Protein AF-A0A484B8U2-F1 (afdb_monomer)

Radius of gyration: 36.92 Å; Cα contacts (8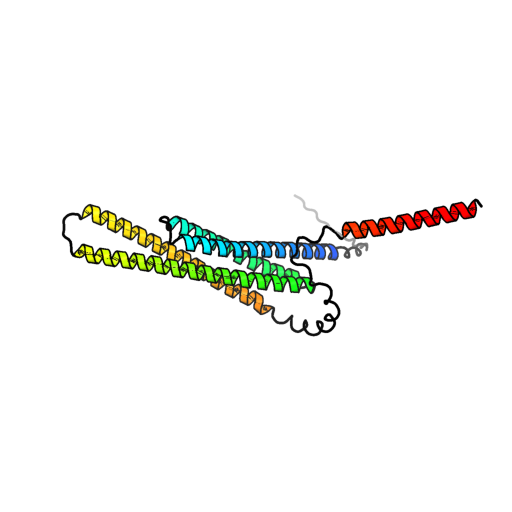 Å, |Δi|>4): 90; chains: 1; bounding box: 115×55×116 Å

Solvent-accessible surface area (backbone atoms only — not comparable to full-atom values): 16276 Å² total; per-residue (Å²): 136,86,87,85,86,86,86,90,81,90,83,90,78,90,78,93,86,88,86,87,87,86,84,74,64,63,65,56,54,53,52,50,48,54,52,50,48,52,53,44,52,52,52,39,52,52,41,44,53,49,43,45,48,46,39,53,49,52,54,50,55,56,68,44,60,84,75,51,91,62,59,64,66,53,48,53,52,49,50,52,50,46,54,57,39,50,54,41,53,52,49,39,54,52,41,51,56,51,43,53,63,65,44,74,83,48,56,75,68,57,55,52,52,49,53,49,55,49,51,53,42,51,56,40,50,51,53,32,53,54,51,48,52,51,52,40,55,51,47,48,50,54,50,52,52,54,53,54,50,50,54,53,50,55,64,55,54,77,74,62,76,100,78,59,69,68,64,52,50,53,49,54,49,50,52,51,53,53,48,55,52,52,49,53,53,44,54,50,50,46,52,58,49,53,53,54,53,54,50,50,55,52,48,51,51,71,53,59,80,61,73,83,75,58,83,75,56,66,80,58,46,76,77,51,69,83,74,68,92,82,76,88,86,85,81,88,75,94,81,75,88,79,58,62,68,60,54,54,50,50,52,54,50,52,53,52,53,53,54,52,51,52,56,51,50,54,51,51,62,73,75,105

InterPro domains:
  IPR000727 Target SNARE coiled-coil homology domain [PS50192] (176-238)
  IPR000727 Target SNARE coiled-coil homology domain [SM00397] (171-238)
  IPR006011 Syntaxin, N-terminal domain [PF14523] (40-168)
  IPR006012 Syntaxin/epimorphin, conserved site [PS00914] (182-221)
  IPR010989 SNARE [SSF47661] (32-231)
  IPR045242 Syntaxin [PTHR19957] (35-257)

Organism: Drosophila navojoa (NCBI:txid7232)

Structure (mmCIF, N/CA/C/O backbone):
data_AF-A0A484B8U2-F1
#
_entry.id   AF-A0A484B8U2-F1
#
loop_
_atom_site.group_PDB
_atom_site.id
_atom_site.type_symbol
_atom_site.label_atom_id
_atom_site.label_alt_id
_atom_site.label_comp_id
_atom_site.label_asym_id
_atom_site.label_entity_id
_atom_site.label_seq_id
_atom_site.pdbx_PDB_ins_code
_atom_site.Cartn_x
_atom_site.Cartn_y
_atom_site.Cartn_z
_atom_site.occupancy
_atom_site.B_iso_or_equiv
_atom_site.auth_seq_id
_atom_site.auth_comp_id
_atom_site.auth_asym_id
_atom_site.auth_atom_id
_atom_site.pdbx_PDB_model_num
ATOM 1 N N . MET A 1 1 ? -42.884 14.224 -68.375 1.00 37.16 1 MET A N 1
ATOM 2 C CA . MET A 1 1 ? -42.777 13.706 -69.754 1.00 37.16 1 MET A CA 1
ATOM 3 C C . MET A 1 1 ? -41.308 13.648 -70.145 1.00 37.16 1 MET A C 1
ATOM 5 O O . MET A 1 1 ? -40.600 14.594 -69.842 1.00 37.16 1 MET A O 1
ATOM 9 N N . ALA A 1 2 ? -40.933 12.557 -70.821 1.00 37.75 2 ALA A N 1
ATOM 10 C CA . ALA A 1 2 ? -39.699 12.295 -71.577 1.00 37.75 2 ALA A CA 1
ATOM 11 C C . ALA A 1 2 ? -38.384 12.006 -70.812 1.00 37.75 2 ALA A C 1
ATOM 13 O O . ALA A 1 2 ? -37.693 12.889 -70.319 1.00 37.75 2 ALA A O 1
ATOM 14 N N . GLN A 1 3 ? -38.055 10.710 -70.809 1.00 43.88 3 GLN A N 1
ATOM 15 C CA . GLN A 1 3 ? -36.729 10.101 -70.657 1.00 43.88 3 GLN A CA 1
ATOM 16 C C . GLN A 1 3 ? -35.883 10.336 -71.923 1.00 43.88 3 GLN A C 1
ATOM 18 O O . GLN A 1 3 ? -36.474 10.327 -72.998 1.00 43.88 3 GLN A O 1
ATOM 23 N N . THR A 1 4 ? -34.543 10.339 -71.826 1.00 46.81 4 THR A N 1
ATOM 24 C CA . THR A 1 4 ? -33.662 9.668 -72.814 1.00 46.81 4 THR A CA 1
ATOM 25 C C . THR A 1 4 ? -32.342 9.196 -72.182 1.00 46.81 4 THR A C 1
ATOM 27 O O . THR A 1 4 ? -31.669 9.949 -71.484 1.00 46.81 4 THR A O 1
ATOM 30 N N . PHE A 1 5 ? -31.995 7.943 -72.478 1.00 45.91 5 PHE A N 1
ATOM 31 C CA . PHE A 1 5 ? -30.805 7.158 -72.123 1.00 45.91 5 PHE A CA 1
ATOM 32 C C . PHE A 1 5 ? -29.601 7.381 -73.071 1.00 45.91 5 PHE A C 1
ATOM 34 O O . PHE A 1 5 ? -29.801 7.798 -74.207 1.00 45.91 5 PHE A O 1
ATOM 41 N N . GLY A 1 6 ? -28.401 6.922 -72.662 1.00 40.00 6 GLY A N 1
ATOM 42 C CA . GLY A 1 6 ? -27.334 6.413 -73.562 1.00 40.00 6 GLY A CA 1
ATOM 43 C C . GLY A 1 6 ? -25.915 6.936 -73.251 1.00 40.00 6 GLY A C 1
ATOM 44 O O . GLY A 1 6 ? -25.632 8.074 -73.586 1.00 40.00 6 GLY A O 1
ATOM 45 N N . HIS A 1 7 ? -25.060 6.300 -72.432 1.00 43.84 7 HIS A N 1
ATOM 46 C CA . HIS A 1 7 ? -24.171 5.119 -72.603 1.00 43.84 7 HIS A CA 1
ATOM 47 C C . HIS A 1 7 ? -22.830 5.328 -73.353 1.00 43.84 7 HIS A C 1
ATOM 49 O O . HIS A 1 7 ? -22.762 6.050 -74.339 1.00 43.84 7 HIS A O 1
ATOM 55 N N . SER A 1 8 ? -21.823 4.549 -72.905 1.00 40.50 8 SER A N 1
ATOM 56 C CA . SER A 1 8 ? -20.432 4.322 -73.384 1.00 40.50 8 SER A CA 1
ATOM 57 C C . SER A 1 8 ? -19.335 5.322 -72.969 1.00 40.50 8 SER A C 1
ATOM 59 O O . SER A 1 8 ? -19.585 6.509 -72.861 1.00 40.50 8 SER A O 1
ATOM 61 N N . ALA A 1 9 ? -18.053 4.974 -72.822 1.00 43.69 9 ALA A N 1
ATOM 62 C CA . ALA A 1 9 ? -17.310 3.839 -72.256 1.00 43.69 9 ALA A CA 1
ATOM 63 C C . ALA A 1 9 ? -15.806 4.214 -72.345 1.00 43.69 9 ALA A C 1
ATOM 65 O O . ALA A 1 9 ? -15.392 4.874 -73.292 1.00 43.69 9 ALA A O 1
ATOM 66 N N . SER A 1 10 ? -14.997 3.706 -71.408 1.00 43.47 10 SER A N 1
ATOM 67 C CA . SER A 1 10 ? -13.552 3.429 -71.555 1.00 43.47 10 SER A CA 1
ATOM 68 C C . SER A 1 10 ? -12.544 4.590 -71.649 1.00 43.47 10 SER A C 1
ATOM 70 O O . SER A 1 10 ? -12.304 5.128 -72.723 1.00 43.47 10 SER A O 1
ATOM 72 N N . ARG A 1 11 ? -11.730 4.767 -70.592 1.00 38.34 11 ARG A N 1
ATOM 73 C CA . ARG A 1 11 ? -10.257 4.695 -70.735 1.00 38.34 11 ARG A CA 1
ATOM 74 C C . ARG A 1 11 ? -9.567 4.417 -69.397 1.00 38.34 11 ARG A C 1
ATOM 76 O O . ARG A 1 11 ? -9.457 5.282 -68.538 1.00 38.34 11 ARG A O 1
ATOM 83 N N . ARG A 1 12 ? -9.063 3.190 -69.246 1.00 43.69 12 ARG A N 1
ATOM 84 C CA . ARG A 1 12 ? -7.965 2.866 -68.329 1.00 43.69 12 ARG A CA 1
ATOM 85 C C . ARG A 1 12 ? -6.654 3.226 -69.030 1.00 43.69 12 ARG A C 1
ATOM 87 O O . ARG A 1 12 ? -6.399 2.719 -70.118 1.00 43.69 12 ARG A O 1
ATOM 94 N N . GLN A 1 13 ? -5.822 4.041 -68.394 1.00 46.25 13 GLN A N 1
ATOM 95 C CA . GLN A 1 13 ? -4.379 4.073 -68.629 1.00 46.25 13 GLN A CA 1
ATOM 96 C C . GLN A 1 13 ? -3.702 4.304 -67.280 1.00 46.25 13 GLN A C 1
ATOM 98 O O . GLN A 1 13 ? -3.973 5.289 -66.600 1.00 46.25 13 GLN A O 1
ATOM 103 N N . GLY A 1 14 ? -2.899 3.325 -66.868 1.00 40.69 14 GLY A N 1
ATOM 104 C CA . GLY A 1 14 ? -2.059 3.415 -65.685 1.00 40.69 14 GLY A CA 1
ATOM 105 C C . GLY A 1 14 ? -0.839 4.293 -65.945 1.00 40.69 14 GLY A C 1
ATOM 106 O O . GLY A 1 14 ? -0.315 4.330 -67.056 1.00 40.69 14 GLY A O 1
ATOM 107 N N . GLY A 1 15 ? -0.384 4.958 -64.888 1.00 35.28 15 GLY A N 1
ATOM 108 C CA . GLY A 1 15 ? 0.898 5.642 -64.806 1.00 35.28 15 GLY A CA 1
ATOM 109 C C . GLY A 1 15 ? 1.540 5.302 -63.468 1.00 35.28 15 GLY A C 1
ATOM 110 O O . GLY A 1 15 ? 1.138 5.812 -62.428 1.00 35.28 15 GLY A O 1
ATOM 111 N N . PHE A 1 16 ? 2.483 4.367 -63.519 1.00 47.56 16 PHE A N 1
ATOM 112 C CA . PHE A 1 16 ? 3.452 4.011 -62.485 1.00 47.56 16 PHE A CA 1
ATOM 113 C C . PHE A 1 16 ? 4.133 5.267 -61.910 1.00 47.56 16 PHE A C 1
ATOM 115 O O . PHE A 1 16 ? 4.759 5.980 -62.686 1.00 47.56 16 PHE A O 1
ATOM 122 N N . ALA A 1 17 ? 4.050 5.507 -60.593 1.00 45.91 17 ALA A N 1
ATOM 123 C CA . ALA A 1 17 ? 5.093 6.155 -59.769 1.00 45.91 17 ALA A CA 1
ATOM 124 C C . ALA A 1 17 ? 4.562 6.509 -58.365 1.00 45.91 17 ALA A C 1
ATOM 126 O O . ALA A 1 17 ? 4.173 7.643 -58.116 1.00 45.91 17 ALA A O 1
ATOM 127 N N . ALA A 1 18 ? 4.562 5.551 -57.434 1.00 43.25 18 ALA A N 1
ATOM 128 C CA . ALA A 1 18 ? 4.549 5.843 -55.993 1.00 43.25 18 ALA A CA 1
ATOM 129 C C . ALA A 1 18 ? 4.928 4.591 -55.185 1.00 43.25 18 ALA A C 1
ATOM 131 O O . ALA A 1 18 ? 4.151 4.085 -54.383 1.00 43.25 18 ALA A O 1
ATOM 132 N N . ILE A 1 19 ? 6.125 4.054 -55.408 1.00 45.12 19 ILE A N 1
ATOM 133 C CA . ILE A 1 19 ? 6.733 3.099 -54.478 1.00 45.12 19 ILE A CA 1
ATOM 134 C C . ILE A 1 19 ? 8.144 3.600 -54.259 1.00 45.12 19 ILE A C 1
ATOM 136 O O . ILE A 1 19 ? 8.977 3.264 -55.068 1.00 45.12 19 ILE A O 1
ATOM 140 N N . TYR A 1 20 ? 8.367 4.458 -53.262 1.00 46.44 20 TYR A N 1
ATOM 141 C CA . TYR A 1 20 ? 9.618 4.623 -52.500 1.00 46.44 20 TYR A CA 1
ATOM 142 C C . TYR A 1 20 ? 9.378 5.739 -51.480 1.00 46.44 20 TYR A C 1
ATOM 144 O O . TYR A 1 20 ? 9.565 6.904 -51.810 1.00 46.44 20 TYR A O 1
ATOM 152 N N . SER A 1 21 ? 8.909 5.396 -50.273 1.00 44.38 21 SER A N 1
ATOM 153 C CA . SER A 1 21 ? 9.088 6.169 -49.022 1.00 44.38 21 SER A CA 1
ATOM 154 C C . SER A 1 21 ? 8.389 5.457 -47.853 1.00 44.38 21 SER A C 1
ATOM 156 O O . SER A 1 21 ? 7.410 5.945 -47.305 1.00 44.38 21 SER A O 1
ATOM 158 N N . ALA A 1 22 ? 8.877 4.274 -47.472 1.00 45.97 22 ALA A N 1
ATOM 159 C CA . ALA A 1 22 ? 8.436 3.571 -46.258 1.00 45.97 22 ALA A CA 1
ATOM 160 C C . ALA A 1 22 ? 9.628 3.165 -45.369 1.00 45.97 22 ALA A C 1
ATOM 162 O O . ALA A 1 22 ? 9.615 2.113 -44.742 1.00 45.97 22 ALA A O 1
ATOM 163 N N . ALA A 1 23 ? 10.680 3.991 -45.331 1.00 45.19 23 ALA A N 1
ATOM 164 C CA . ALA A 1 23 ? 11.892 3.738 -44.539 1.00 45.19 23 ALA A CA 1
ATOM 165 C C . ALA A 1 23 ? 12.070 4.698 -43.341 1.00 45.19 23 ALA A C 1
ATOM 167 O O . ALA A 1 23 ? 13.102 4.664 -42.681 1.00 45.19 23 ALA A O 1
ATOM 168 N N . GLY A 1 24 ? 11.082 5.553 -43.040 1.00 46.19 24 GLY A N 1
ATOM 169 C CA . GLY A 1 24 ? 11.178 6.578 -41.984 1.00 46.19 24 GLY A CA 1
ATOM 170 C C . GLY A 1 24 ? 10.417 6.290 -40.682 1.00 46.19 24 GLY A C 1
ATOM 171 O O . GLY A 1 24 ? 10.489 7.091 -39.757 1.00 46.19 24 GLY A O 1
ATOM 172 N N . SER A 1 25 ? 9.669 5.188 -40.586 1.00 49.00 25 SER A N 1
ATOM 173 C CA . SER A 1 25 ? 8.696 4.980 -39.493 1.00 49.00 25 SER A CA 1
ATOM 174 C C . SER A 1 25 ? 9.206 4.132 -38.320 1.00 49.00 25 SER A C 1
ATOM 176 O O . SER A 1 25 ? 8.543 4.050 -37.290 1.00 49.00 25 SER A O 1
ATOM 178 N N . SER A 1 26 ? 10.371 3.492 -38.443 1.00 51.22 26 SER A N 1
ATOM 179 C CA . SER A 1 26 ? 10.924 2.619 -37.396 1.00 51.22 26 SER A CA 1
ATOM 180 C C . SER A 1 26 ? 11.635 3.391 -36.279 1.00 51.22 26 SER A C 1
ATOM 182 O O . SER A 1 26 ? 11.570 2.986 -35.118 1.00 51.22 26 SER A O 1
ATOM 184 N N . SER A 1 27 ? 12.266 4.528 -36.591 1.00 55.16 27 SER A N 1
ATOM 185 C CA . SER A 1 27 ? 12.986 5.353 -35.610 1.00 55.16 27 SER A CA 1
ATOM 186 C C . SER A 1 27 ? 12.045 6.110 -34.670 1.00 55.16 27 SER A C 1
ATOM 188 O O . SER A 1 27 ? 12.320 6.204 -33.473 1.00 55.16 27 SER A O 1
ATOM 190 N N . SER A 1 28 ? 10.906 6.597 -35.177 1.00 58.66 28 SER A N 1
ATOM 191 C CA . SER A 1 28 ? 9.897 7.250 -34.341 1.00 58.66 28 SER A CA 1
ATOM 192 C C . SER A 1 28 ? 9.269 6.247 -33.375 1.00 58.66 28 SER A C 1
ATOM 194 O O . SER A 1 28 ? 9.205 6.527 -32.183 1.00 58.66 28 SER A O 1
ATOM 196 N N . LEU A 1 29 ? 8.894 5.051 -33.834 1.00 58.66 29 LEU A N 1
ATOM 197 C CA . LEU A 1 29 ? 8.279 4.024 -32.988 1.00 58.66 29 LEU A CA 1
ATOM 198 C C . LEU A 1 29 ? 9.220 3.535 -31.868 1.00 58.66 29 LEU A C 1
ATOM 200 O O . LEU A 1 29 ? 8.788 3.373 -30.727 1.00 58.66 29 LEU A O 1
ATOM 204 N N . ALA A 1 30 ? 10.516 3.381 -32.160 1.00 61.12 30 ALA A N 1
ATOM 205 C CA . ALA A 1 30 ? 11.529 3.037 -31.158 1.00 61.12 30 ALA A CA 1
ATOM 206 C C . ALA A 1 30 ? 11.745 4.160 -30.122 1.00 61.12 30 ALA A C 1
ATOM 208 O O . ALA A 1 30 ? 11.879 3.890 -28.927 1.00 61.12 30 ALA A O 1
ATOM 209 N N . GLY A 1 31 ? 11.721 5.427 -30.556 1.00 62.53 31 GLY A N 1
ATOM 210 C CA . GLY A 1 31 ? 11.789 6.587 -29.661 1.00 62.53 31 GLY A CA 1
ATOM 211 C C . GLY A 1 31 ? 10.586 6.691 -28.718 1.00 62.53 31 GLY A C 1
ATOM 212 O O . GLY A 1 31 ? 10.762 6.949 -27.526 1.00 62.53 31 GLY A O 1
ATOM 213 N N . HIS A 1 32 ? 9.378 6.412 -29.221 1.00 67.88 32 HIS A N 1
ATOM 214 C CA . HIS A 1 32 ? 8.158 6.384 -28.408 1.00 67.88 32 HIS A CA 1
ATOM 215 C C . HIS A 1 32 ? 8.199 5.253 -27.374 1.00 67.88 32 HIS A C 1
ATOM 217 O O . HIS A 1 32 ? 7.933 5.503 -26.205 1.00 67.88 32 HIS A O 1
ATOM 223 N N . SER A 1 33 ? 8.627 4.048 -27.764 1.00 69.25 33 SER A N 1
ATOM 224 C CA . SER A 1 33 ? 8.739 2.897 -26.856 1.00 69.25 33 SER A CA 1
ATOM 225 C C . SER A 1 33 ? 9.762 3.123 -25.728 1.00 69.25 33 SER A C 1
ATOM 227 O O . SER A 1 33 ? 9.505 2.779 -24.574 1.00 69.25 33 SER A O 1
ATOM 229 N N . ARG A 1 34 ? 10.897 3.781 -26.015 1.00 73.50 34 ARG A N 1
ATOM 230 C CA . ARG A 1 34 ? 11.894 4.140 -24.990 1.00 73.50 34 ARG A CA 1
ATOM 231 C C . ARG A 1 34 ? 11.382 5.211 -24.020 1.00 73.50 34 ARG A C 1
ATOM 233 O O . ARG A 1 34 ? 11.630 5.110 -22.818 1.00 73.50 34 ARG A O 1
ATOM 240 N N . SER A 1 35 ? 10.669 6.217 -24.530 1.00 81.25 35 SER A N 1
ATOM 241 C CA . SER A 1 35 ? 10.035 7.254 -23.705 1.00 81.25 35 SER A CA 1
ATOM 242 C C . SER A 1 35 ? 8.916 6.673 -22.837 1.00 81.25 35 SER A C 1
ATOM 244 O O . SER A 1 35 ? 8.818 6.998 -21.656 1.00 81.25 35 SER A O 1
ATOM 246 N N . GLU A 1 36 ? 8.103 5.779 -23.401 1.00 85.62 36 GLU A N 1
ATOM 247 C CA . GLU A 1 36 ? 7.021 5.092 -22.698 1.00 85.62 36 GLU A CA 1
ATOM 248 C C . GLU A 1 36 ? 7.576 4.209 -21.575 1.00 85.62 36 GLU A C 1
ATOM 250 O O . GLU A 1 36 ? 7.119 4.317 -20.437 1.00 85.62 36 GLU A O 1
ATOM 255 N N . PHE A 1 37 ? 8.630 3.429 -21.847 1.00 86.94 37 PHE A N 1
ATOM 256 C CA . PHE A 1 37 ? 9.337 2.644 -20.831 1.00 86.94 37 PHE A CA 1
ATOM 257 C C . PHE A 1 37 ? 9.793 3.509 -19.650 1.00 86.94 37 PHE A C 1
ATOM 259 O O . PHE A 1 37 ? 9.477 3.183 -18.508 1.00 86.94 37 PHE A O 1
ATOM 266 N N . SER A 1 38 ? 10.497 4.619 -19.915 1.00 87.06 38 SER A N 1
ATOM 267 C CA . SER A 1 38 ? 10.986 5.509 -18.851 1.00 87.06 38 SER A CA 1
ATOM 268 C C . SER A 1 38 ? 9.831 6.080 -18.033 1.00 87.06 38 SER A C 1
ATOM 270 O O . SER A 1 38 ? 9.879 6.059 -16.809 1.00 87.06 38 SER A O 1
ATOM 272 N N . SER A 1 39 ? 8.760 6.521 -18.700 1.00 90.25 39 SER A N 1
ATOM 273 C CA . SER A 1 39 ? 7.595 7.094 -18.023 1.00 90.25 39 SER A CA 1
ATOM 274 C C . SER A 1 39 ? 6.882 6.089 -17.111 1.00 90.25 39 SER A C 1
ATOM 276 O O . SER A 1 39 ? 6.522 6.426 -15.984 1.00 90.25 39 SER A O 1
ATOM 278 N N . LEU A 1 40 ? 6.729 4.838 -17.562 1.00 89.88 40 LEU A N 1
ATOM 279 C CA . LEU A 1 40 ? 6.114 3.766 -16.781 1.00 89.88 40 LEU A CA 1
ATOM 280 C C . LEU A 1 40 ? 7.015 3.351 -15.616 1.00 89.88 40 LEU A C 1
ATOM 282 O O . LEU A 1 40 ? 6.529 3.155 -14.506 1.00 89.88 40 LEU A O 1
ATOM 286 N N . TYR A 1 41 ? 8.324 3.250 -15.850 1.00 89.31 41 TYR A N 1
ATOM 287 C CA . TYR A 1 41 ? 9.300 2.932 -14.813 1.00 89.31 41 TYR A CA 1
ATOM 288 C C . TYR A 1 41 ? 9.298 3.983 -13.694 1.00 89.31 41 TYR A C 1
ATOM 290 O O . TYR A 1 41 ? 9.208 3.633 -12.515 1.00 89.31 41 TYR A O 1
ATOM 298 N N . ASP A 1 42 ? 9.314 5.268 -14.055 1.00 89.38 42 ASP A N 1
ATOM 299 C CA . ASP A 1 42 ? 9.277 6.370 -13.092 1.00 89.38 42 ASP A CA 1
ATOM 300 C C . ASP A 1 42 ? 7.948 6.405 -12.323 1.00 89.38 42 ASP A C 1
ATOM 302 O O . ASP A 1 42 ? 7.949 6.561 -11.099 1.00 89.38 42 ASP A O 1
ATOM 306 N N . ALA A 1 43 ? 6.816 6.199 -13.005 1.00 89.62 43 ALA A N 1
ATOM 307 C CA . ALA A 1 43 ? 5.499 6.133 -12.369 1.00 89.62 43 ALA A CA 1
ATOM 308 C C . ALA A 1 43 ? 5.406 4.983 -11.350 1.00 89.62 43 ALA A C 1
ATOM 310 O O . ALA A 1 43 ? 4.950 5.181 -10.219 1.00 89.62 43 ALA A O 1
ATOM 311 N N . ILE A 1 44 ? 5.904 3.795 -11.709 1.00 89.56 44 ILE A N 1
ATOM 312 C CA . ILE A 1 44 ? 5.986 2.642 -10.803 1.00 89.56 44 ILE A CA 1
ATOM 313 C C . ILE A 1 44 ? 6.876 2.978 -9.600 1.00 89.56 44 ILE A C 1
ATOM 315 O O . ILE A 1 44 ? 6.478 2.745 -8.459 1.00 89.56 44 ILE A O 1
ATOM 319 N N . GLY A 1 45 ? 8.051 3.575 -9.821 1.00 89.81 45 GLY A N 1
ATOM 320 C CA . GLY A 1 45 ? 8.976 3.947 -8.746 1.00 89.81 45 GLY A CA 1
ATOM 321 C C . GLY A 1 45 ? 8.374 4.953 -7.756 1.00 89.81 45 GLY A C 1
ATOM 322 O O . GLY A 1 45 ? 8.526 4.813 -6.534 1.00 89.81 45 GLY A O 1
ATOM 323 N N . GLN A 1 46 ? 7.627 5.937 -8.264 1.00 92.56 46 GLN A N 1
ATOM 324 C CA . GLN A 1 46 ? 6.888 6.898 -7.442 1.00 92.56 46 GLN A CA 1
ATOM 325 C C . GLN A 1 46 ? 5.803 6.207 -6.610 1.00 92.56 46 GLN A C 1
ATOM 327 O O . GLN A 1 46 ? 5.711 6.444 -5.402 1.00 92.56 46 GLN A O 1
ATOM 332 N N . ASN A 1 47 ? 5.031 5.300 -7.215 1.00 90.88 47 ASN A N 1
ATOM 333 C CA . ASN A 1 47 ? 4.005 4.545 -6.501 1.00 90.88 47 ASN A CA 1
ATOM 334 C C . ASN A 1 47 ? 4.599 3.634 -5.419 1.00 90.88 47 ASN A C 1
ATOM 336 O O . ASN A 1 47 ? 4.095 3.632 -4.298 1.00 90.88 47 ASN A O 1
ATOM 340 N N . ILE A 1 48 ? 5.701 2.929 -5.691 1.00 89.94 48 ILE A N 1
ATOM 341 C CA . ILE A 1 48 ? 6.413 2.111 -4.691 1.00 89.94 48 ILE A CA 1
ATOM 342 C C . ILE A 1 48 ? 6.842 2.971 -3.496 1.00 89.94 48 ILE A C 1
ATOM 344 O O . ILE A 1 48 ? 6.635 2.599 -2.336 1.00 89.94 48 ILE A O 1
ATOM 348 N N . THR A 1 49 ? 7.406 4.151 -3.762 1.00 90.94 49 THR A N 1
ATOM 349 C CA . THR A 1 49 ? 7.835 5.081 -2.710 1.00 90.94 49 THR A CA 1
ATOM 350 C C . THR A 1 49 ? 6.648 5.568 -1.876 1.00 90.94 49 THR A C 1
ATOM 352 O O . THR A 1 49 ? 6.737 5.607 -0.644 1.00 90.94 49 THR A O 1
ATOM 355 N N . ALA A 1 50 ? 5.524 5.880 -2.526 1.00 89.38 50 ALA A N 1
ATOM 356 C CA . ALA A 1 50 ? 4.285 6.271 -1.863 1.00 89.38 50 ALA A CA 1
ATOM 357 C C . ALA A 1 50 ? 3.706 5.136 -1.002 1.00 89.38 50 ALA A C 1
ATOM 359 O O . ALA A 1 50 ? 3.412 5.358 0.165 1.00 89.38 50 ALA A O 1
ATOM 360 N N . ILE A 1 51 ? 3.640 3.899 -1.502 1.00 88.56 51 ILE A N 1
ATOM 361 C CA . ILE A 1 51 ? 3.140 2.745 -0.731 1.00 88.56 51 ILE A CA 1
ATOM 362 C C . ILE A 1 51 ? 4.018 2.494 0.508 1.00 88.56 51 ILE A C 1
ATOM 364 O O . ILE A 1 51 ? 3.517 2.253 1.611 1.00 88.56 51 ILE A O 1
ATOM 368 N N . ASN A 1 52 ? 5.344 2.608 0.375 1.00 88.88 52 ASN A N 1
ATOM 369 C CA . ASN A 1 52 ? 6.255 2.476 1.514 1.00 88.88 52 ASN A CA 1
ATOM 370 C C . ASN A 1 52 ? 6.079 3.617 2.534 1.00 88.88 52 ASN A C 1
ATOM 372 O O . ASN A 1 52 ? 6.255 3.400 3.737 1.00 88.88 52 ASN A O 1
ATOM 376 N N . SER A 1 53 ? 5.735 4.829 2.087 1.00 88.31 53 SER A N 1
ATOM 377 C CA . SER A 1 53 ? 5.438 5.945 2.988 1.00 88.31 53 SER A CA 1
ATOM 378 C C . SER A 1 53 ? 4.096 5.740 3.705 1.00 88.31 53 SER A C 1
ATOM 380 O O . SER A 1 53 ? 4.069 5.865 4.932 1.00 88.31 53 SER A O 1
ATOM 382 N N . SER A 1 54 ? 3.049 5.287 3.005 1.00 88.19 54 SER A N 1
ATOM 383 C CA . SER A 1 54 ? 1.759 4.880 3.583 1.00 88.19 54 SER A CA 1
ATOM 384 C C . SER A 1 54 ? 1.928 3.812 4.663 1.00 88.19 54 SER A C 1
ATOM 386 O O . SER A 1 54 ? 1.393 3.948 5.762 1.00 88.19 54 SER A O 1
ATOM 388 N N . SER A 1 55 ? 2.759 2.791 4.421 1.00 88.50 55 SER A N 1
ATOM 389 C CA . SER A 1 55 ? 3.090 1.768 5.426 1.00 88.50 55 SER A CA 1
ATOM 390 C C . SER A 1 55 ? 3.667 2.379 6.714 1.00 88.50 55 SER A C 1
ATOM 392 O O . SER A 1 55 ? 3.240 2.024 7.815 1.00 88.50 55 SER A O 1
ATOM 394 N N . LYS A 1 56 ? 4.584 3.352 6.602 1.00 87.31 56 LYS A N 1
ATOM 395 C CA . LYS A 1 56 ? 5.145 4.068 7.765 1.00 87.31 56 LYS A CA 1
ATOM 396 C C . LYS A 1 56 ? 4.107 4.954 8.460 1.00 87.31 56 LYS A C 1
ATOM 398 O O . LYS A 1 56 ? 4.155 5.098 9.681 1.00 87.31 56 LYS A O 1
ATOM 403 N N . GLN A 1 57 ? 3.198 5.578 7.712 1.00 87.31 57 GLN A N 1
ATOM 404 C CA . GLN A 1 57 ? 2.123 6.396 8.281 1.00 87.31 57 GLN A CA 1
ATOM 405 C C . GLN A 1 57 ? 1.138 5.535 9.078 1.00 87.31 57 GLN A C 1
ATOM 407 O O . GLN A 1 57 ? 0.853 5.861 10.229 1.00 87.31 57 GLN A O 1
ATOM 412 N N . LEU A 1 58 ? 0.717 4.392 8.528 1.00 84.38 58 LEU A N 1
ATOM 413 C CA . LEU A 1 58 ? -0.128 3.418 9.223 1.00 84.38 58 LEU A CA 1
ATOM 414 C C . LEU A 1 58 ? 0.502 2.907 10.520 1.00 84.38 58 LEU A C 1
ATOM 416 O O . LEU A 1 58 ? -0.204 2.714 11.510 1.00 84.38 58 LEU A O 1
ATOM 420 N N . GLU A 1 59 ? 1.821 2.704 10.533 1.00 84.19 59 GLU A N 1
ATOM 421 C CA . GLU A 1 59 ? 2.551 2.320 11.743 1.00 84.19 59 GLU A CA 1
ATOM 422 C C . GLU A 1 59 ? 2.502 3.422 12.815 1.00 84.19 59 GLU A C 1
ATOM 424 O O . GLU A 1 59 ? 2.296 3.137 13.997 1.00 84.19 59 GLU A O 1
ATOM 429 N N . LYS A 1 60 ? 2.671 4.690 12.418 1.00 84.50 60 LYS A N 1
ATOM 430 C CA . LYS A 1 60 ? 2.604 5.836 13.338 1.00 84.50 60 LYS A CA 1
ATOM 431 C C . LYS A 1 60 ? 1.200 6.039 13.895 1.00 84.50 60 LYS A C 1
ATOM 433 O O . LYS A 1 60 ? 1.063 6.167 15.109 1.00 84.50 60 LYS A O 1
ATOM 438 N N . LEU A 1 61 ? 0.183 6.050 13.032 1.00 77.94 61 LEU A N 1
ATOM 439 C CA . LEU A 1 61 ? -1.211 6.229 13.441 1.00 77.94 61 LEU A CA 1
ATOM 440 C C . LEU A 1 61 ? -1.618 5.154 14.441 1.00 77.94 61 LEU A C 1
ATOM 442 O O . LEU A 1 61 ? -2.155 5.472 15.495 1.00 77.94 61 LEU A O 1
ATOM 446 N N . TRP A 1 62 ? -1.252 3.899 14.192 1.00 69.62 62 TRP A N 1
ATOM 447 C CA . TRP A 1 62 ? -1.569 2.828 15.127 1.00 69.62 62 TRP A CA 1
ATOM 448 C C . TRP A 1 62 ? -0.882 2.979 16.499 1.00 69.62 62 TRP A C 1
ATOM 450 O O . TRP A 1 62 ? -1.499 2.764 17.542 1.00 69.62 62 TRP A O 1
ATOM 460 N N . LYS A 1 63 ? 0.384 3.421 16.537 1.00 75.56 63 LYS A N 1
ATOM 461 C CA . LYS A 1 63 ? 1.085 3.704 17.808 1.00 75.56 63 LYS A CA 1
ATOM 462 C C . LYS A 1 63 ? 0.423 4.831 18.612 1.00 75.56 63 LYS A C 1
ATOM 464 O O . LYS A 1 63 ? 0.567 4.869 19.834 1.00 75.56 63 LYS A O 1
ATOM 469 N N . LEU A 1 64 ? -0.278 5.747 17.943 1.00 69.69 64 LEU A N 1
ATOM 470 C CA . LEU A 1 64 ? -1.009 6.844 18.579 1.00 69.69 64 LEU A CA 1
ATOM 471 C C . LEU A 1 64 ? -2.394 6.420 19.083 1.00 69.69 64 LEU A C 1
ATOM 473 O O . LEU A 1 64 ? -2.864 6.996 20.060 1.00 69.69 64 LEU A O 1
ATOM 477 N N . THR A 1 65 ? -3.005 5.376 18.511 1.00 61.16 65 THR A N 1
ATOM 478 C CA . THR A 1 65 ? -4.318 4.852 18.934 1.00 61.16 65 THR A CA 1
ATOM 479 C C . THR A 1 65 ? -4.352 4.430 20.402 1.00 61.16 65 THR A C 1
ATOM 481 O O . THR A 1 65 ? -5.384 4.539 21.052 1.00 61.16 65 THR A O 1
ATOM 484 N N . GLY A 1 66 ? -3.218 3.996 20.962 1.00 56.94 66 GLY A N 1
ATOM 485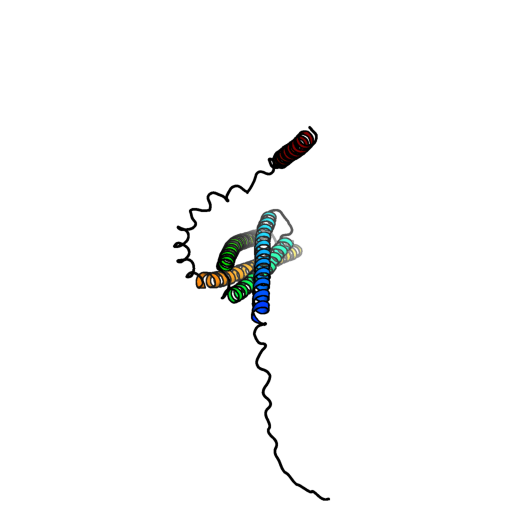 C CA . GLY A 1 66 ? -3.109 3.675 22.389 1.00 56.94 66 GLY A CA 1
ATOM 486 C C . GLY A 1 66 ? -3.090 4.894 23.325 1.00 56.94 66 GLY A C 1
ATOM 487 O O . GLY A 1 66 ? -3.075 4.708 24.537 1.00 56.94 66 GLY A O 1
ATOM 488 N N . LYS A 1 67 ? -3.043 6.127 22.796 1.00 55.72 67 LYS A N 1
ATOM 489 C CA . LYS A 1 67 ? -2.828 7.365 23.570 1.00 55.72 67 LYS A CA 1
ATOM 490 C C . LYS A 1 67 ? -3.921 8.426 23.407 1.00 55.72 67 LYS A C 1
ATOM 492 O O . LYS A 1 67 ? -3.955 9.353 24.212 1.00 55.72 67 LYS A O 1
ATOM 497 N N . THR A 1 68 ? -4.784 8.346 22.393 1.00 51.78 68 THR A N 1
ATOM 498 C CA . THR A 1 68 ? -5.723 9.431 22.055 1.00 51.78 68 THR A CA 1
ATOM 499 C C . THR A 1 68 ? -7.184 9.071 22.332 1.00 51.78 68 THR A C 1
ATOM 501 O O . THR A 1 68 ? -7.609 7.934 22.152 1.00 51.78 68 THR A O 1
ATOM 504 N N . LYS A 1 69 ? -7.973 10.069 22.764 1.00 52.72 69 LYS A N 1
ATOM 505 C CA . LYS A 1 69 ? -9.432 9.948 22.954 1.00 52.72 69 LYS A CA 1
ATOM 506 C C . LYS A 1 69 ? -10.206 9.888 21.621 1.00 52.72 69 LYS A C 1
ATOM 508 O O . LYS A 1 69 ? -11.293 9.317 21.590 1.00 52.72 69 LYS A O 1
ATOM 513 N N . ASP A 1 70 ? -9.629 10.387 20.523 1.00 64.06 70 ASP A N 1
ATOM 514 C CA . ASP A 1 70 ? -10.258 10.430 19.191 1.00 64.06 70 ASP A CA 1
ATOM 515 C C . ASP A 1 70 ? -9.954 9.189 18.343 1.00 64.06 70 ASP A C 1
ATOM 517 O O . ASP A 1 70 ? -9.213 9.223 17.359 1.00 64.06 70 ASP A O 1
ATOM 521 N N . LEU A 1 71 ? -10.553 8.063 18.732 1.00 67.81 71 LEU A N 1
ATOM 522 C CA . LEU A 1 71 ? -10.438 6.797 18.004 1.00 67.81 71 LEU A CA 1
ATOM 523 C C . LEU A 1 71 ? -11.041 6.876 16.585 1.00 67.81 71 LEU A C 1
ATOM 525 O O . LEU A 1 71 ? -10.478 6.295 15.660 1.00 67.81 71 LEU A O 1
ATOM 529 N N . ARG A 1 72 ? -12.137 7.635 16.406 1.00 72.56 72 ARG A N 1
ATOM 530 C CA . ARG A 1 72 ? -12.873 7.744 15.129 1.00 72.56 72 ARG A CA 1
ATOM 531 C C . ARG A 1 72 ? -12.044 8.428 14.041 1.00 72.56 72 ARG A C 1
ATOM 533 O O . ARG A 1 72 ? -11.825 7.833 12.993 1.00 72.56 72 ARG A O 1
ATOM 540 N N . THR A 1 73 ? -11.504 9.614 14.320 1.00 77.56 73 THR A N 1
ATOM 541 C CA . THR A 1 73 ? -10.664 10.374 13.374 1.00 77.56 73 THR A CA 1
ATOM 542 C C . THR A 1 73 ? -9.451 9.563 12.926 1.00 77.56 73 THR A C 1
ATOM 544 O O . THR A 1 73 ? -9.056 9.579 11.764 1.00 77.56 73 THR A O 1
ATOM 547 N N . LEU A 1 74 ? -8.859 8.815 13.855 1.00 76.19 74 LEU A N 1
ATOM 548 C CA . LEU A 1 74 ? -7.704 7.977 13.575 1.00 76.19 74 LEU A CA 1
ATOM 549 C C . LEU A 1 74 ? -8.070 6.778 12.687 1.00 76.19 74 LEU A C 1
ATOM 551 O O . LEU A 1 74 ? -7.307 6.426 11.790 1.00 76.19 74 LEU A O 1
ATOM 555 N N . GLN A 1 75 ? -9.232 6.163 12.903 1.00 75.81 75 GLN A N 1
ATOM 556 C CA . GLN A 1 75 ? -9.737 5.087 12.047 1.00 75.81 75 GLN A CA 1
ATOM 557 C C . GLN A 1 75 ? -10.077 5.573 10.635 1.00 75.81 75 GLN A C 1
ATOM 559 O O . GLN A 1 75 ? -9.695 4.905 9.678 1.00 75.81 75 GLN A O 1
ATOM 564 N N . GLU A 1 76 ? -10.702 6.744 10.493 1.00 81.94 76 GLU A N 1
ATOM 565 C CA . GLU A 1 76 ? -10.946 7.368 9.183 1.00 81.94 76 GLU A CA 1
ATOM 566 C C . GLU A 1 76 ? -9.632 7.627 8.434 1.00 81.94 76 GLU A C 1
ATOM 568 O O . GLU A 1 76 ? -9.504 7.291 7.260 1.00 81.94 76 GLU A O 1
ATOM 573 N N . GLN A 1 77 ? -8.605 8.139 9.122 1.00 84.12 77 GLN A N 1
ATOM 574 C CA . GLN A 1 77 ? -7.277 8.326 8.528 1.00 84.12 77 GLN A CA 1
ATOM 575 C C . GLN A 1 77 ? -6.635 7.006 8.083 1.00 84.12 77 GLN A C 1
ATOM 577 O O . GLN A 1 77 ? -6.037 6.950 7.010 1.00 84.12 77 GLN A O 1
ATOM 582 N N . ILE A 1 78 ? -6.751 5.940 8.884 1.00 83.44 78 ILE A N 1
ATOM 583 C CA . ILE A 1 78 ? -6.252 4.609 8.505 1.00 83.44 78 ILE A CA 1
ATOM 584 C C . ILE A 1 78 ? -6.972 4.108 7.251 1.00 83.44 78 ILE A C 1
ATOM 586 O O . ILE A 1 78 ? -6.309 3.60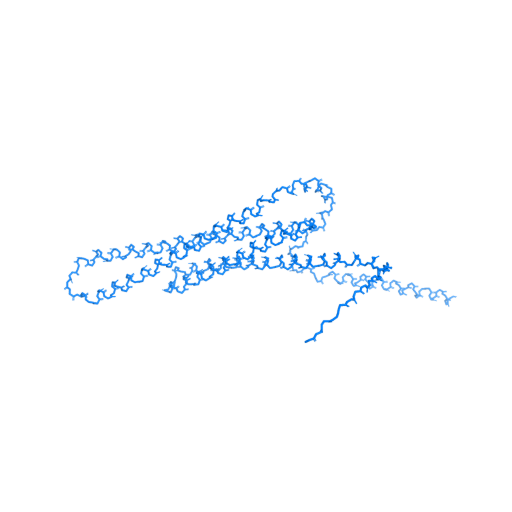1 6.346 1.00 83.44 78 ILE A O 1
ATOM 590 N N . HIS A 1 79 ? -8.296 4.251 7.195 1.00 84.50 79 HIS A N 1
ATOM 591 C CA . HIS A 1 79 ? -9.083 3.822 6.045 1.00 84.50 79 HIS A CA 1
ATOM 592 C C . HIS A 1 79 ? -8.706 4.601 4.778 1.00 84.50 79 HIS A C 1
ATOM 594 O O . HIS A 1 79 ? -8.422 3.987 3.753 1.00 84.50 79 HIS A O 1
ATOM 600 N N . ASN A 1 80 ? -8.581 5.929 4.859 1.00 88.31 80 ASN A N 1
ATOM 601 C CA . ASN A 1 80 ? -8.166 6.753 3.720 1.00 88.31 80 ASN A CA 1
ATOM 602 C C . ASN A 1 80 ? -6.790 6.328 3.189 1.00 88.31 80 ASN A C 1
ATOM 604 O O . ASN A 1 80 ? -6.627 6.107 1.990 1.00 88.31 80 ASN A O 1
ATOM 608 N N . ILE A 1 81 ? -5.815 6.126 4.085 1.00 88.50 81 ILE A N 1
ATOM 609 C CA . ILE A 1 81 ? -4.487 5.644 3.689 1.00 88.50 81 ILE A CA 1
ATOM 610 C C . ILE A 1 81 ? -4.586 4.263 3.040 1.00 88.50 81 ILE A C 1
ATOM 612 O O . ILE A 1 81 ? -3.884 4.010 2.062 1.00 88.50 81 ILE A O 1
ATOM 616 N N . ASN A 1 82 ? -5.430 3.363 3.549 1.00 87.69 82 ASN A N 1
ATOM 617 C CA . ASN A 1 82 ? -5.620 2.053 2.934 1.00 87.69 82 ASN A CA 1
ATOM 618 C C . ASN A 1 82 ? -6.208 2.153 1.526 1.00 87.69 82 ASN A C 1
ATOM 620 O O . ASN A 1 82 ? -5.629 1.580 0.606 1.00 87.69 82 ASN A O 1
ATOM 624 N N . SER A 1 83 ? -7.295 2.905 1.350 1.00 86.81 83 SER A N 1
ATOM 625 C CA . SER A 1 83 ? -7.955 3.085 0.053 1.00 86.81 83 SER A CA 1
ATOM 626 C C . SER A 1 83 ? -6.995 3.666 -0.985 1.00 86.81 83 SER A C 1
ATOM 628 O O . SER A 1 83 ? -6.774 3.063 -2.034 1.00 86.81 83 SER A O 1
ATOM 630 N N . GLU A 1 84 ? -6.325 4.777 -0.660 1.00 89.56 84 GLU A N 1
ATOM 631 C CA . GLU A 1 84 ? -5.343 5.402 -1.556 1.00 89.56 84 GLU A CA 1
ATOM 632 C C . GLU A 1 84 ? -4.178 4.459 -1.883 1.00 89.56 84 GLU A C 1
ATOM 634 O O . GLU A 1 84 ? -3.653 4.442 -2.999 1.00 89.56 84 GLU A O 1
ATOM 639 N N . THR A 1 85 ? -3.738 3.664 -0.906 1.00 89.19 85 THR A N 1
ATOM 640 C CA . THR A 1 85 ? -2.646 2.714 -1.121 1.00 89.19 85 THR A CA 1
ATOM 641 C C . THR A 1 85 ? -3.093 1.568 -2.024 1.00 89.19 85 THR A C 1
ATOM 643 O O . THR A 1 85 ? -2.344 1.194 -2.925 1.00 89.19 85 THR A O 1
ATOM 646 N N . ASN A 1 86 ? -4.312 1.057 -1.853 1.00 88.12 86 ASN A N 1
ATOM 647 C CA . ASN A 1 86 ? -4.888 0.020 -2.708 1.00 88.12 86 ASN A CA 1
ATOM 648 C C . ASN A 1 86 ? -4.992 0.493 -4.162 1.00 88.12 86 ASN A C 1
ATOM 650 O O . ASN A 1 86 ? -4.505 -0.198 -5.059 1.00 88.12 86 ASN A O 1
ATOM 654 N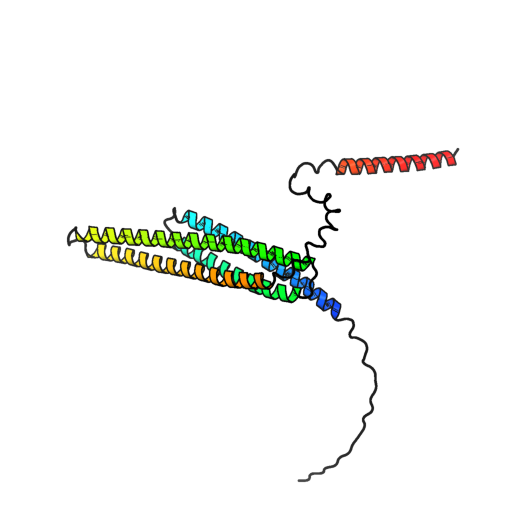 N . GLU A 1 87 ? -5.492 1.708 -4.396 1.00 89.44 87 GLU A N 1
ATOM 655 C CA . GLU A 1 87 ? -5.539 2.313 -5.734 1.00 89.44 87 GLU A CA 1
ATOM 656 C C . GLU A 1 87 ? -4.148 2.403 -6.382 1.00 89.44 87 GLU A C 1
ATOM 658 O O . GLU A 1 87 ? -3.969 2.066 -7.559 1.00 89.44 87 GLU A O 1
ATOM 663 N N . ARG A 1 88 ? -3.126 2.800 -5.609 1.00 90.94 88 ARG A N 1
ATOM 664 C CA . ARG A 1 88 ? -1.732 2.839 -6.083 1.00 90.94 88 ARG A CA 1
ATOM 665 C C . ARG A 1 88 ? -1.206 1.454 -6.427 1.00 90.94 88 ARG A C 1
ATOM 667 O O . ARG A 1 88 ? -0.534 1.308 -7.447 1.00 90.94 88 ARG A O 1
ATOM 674 N N . ILE A 1 89 ? -1.495 0.439 -5.614 1.00 87.88 89 ILE A N 1
ATOM 675 C CA . ILE A 1 89 ? -1.073 -0.947 -5.870 1.00 87.88 89 ILE A CA 1
ATOM 676 C C . ILE A 1 89 ? -1.728 -1.463 -7.160 1.00 87.88 89 ILE A C 1
ATOM 678 O O . ILE A 1 89 ? -1.055 -2.085 -7.990 1.00 87.88 89 ILE A O 1
ATOM 682 N N . GLU A 1 90 ? -3.011 -1.173 -7.380 1.00 88.38 90 GLU A N 1
ATOM 683 C CA . GLU A 1 90 ? -3.701 -1.541 -8.616 1.00 88.38 90 GLU A CA 1
ATOM 684 C C . GLU A 1 90 ? -3.140 -0.820 -9.843 1.00 88.38 90 GLU A C 1
ATOM 686 O O . GLU A 1 90 ? -2.897 -1.461 -10.870 1.00 88.38 90 GLU A O 1
ATOM 691 N N . SER A 1 91 ? -2.900 0.494 -9.749 1.00 90.19 91 SER A N 1
ATOM 692 C CA . SER A 1 91 ? -2.277 1.259 -10.835 1.00 90.19 91 SER A CA 1
ATOM 693 C C . SER A 1 91 ? -0.906 0.700 -11.173 1.00 90.19 91 SER A C 1
ATOM 695 O O . SER A 1 91 ? -0.652 0.365 -12.323 1.00 90.19 91 SER A O 1
ATOM 697 N N . THR A 1 92 ? -0.079 0.475 -10.154 1.00 89.81 92 THR A N 1
ATOM 698 C CA . THR A 1 92 ? 1.255 -0.113 -10.307 1.00 89.81 92 THR A CA 1
ATOM 699 C C . THR A 1 92 ? 1.183 -1.476 -10.992 1.00 89.81 92 THR A C 1
ATOM 701 O O . THR A 1 92 ? 1.968 -1.770 -11.889 1.00 89.81 92 THR A O 1
ATOM 704 N N . SER A 1 93 ? 0.193 -2.301 -10.641 1.00 87.56 93 SER A N 1
ATOM 705 C CA . SER A 1 93 ? -0.028 -3.598 -11.286 1.00 87.56 93 SER A CA 1
ATOM 706 C C . SER A 1 93 ? -0.409 -3.461 -12.765 1.00 87.56 93 SER A C 1
ATOM 708 O O . SER A 1 93 ? 0.039 -4.260 -13.588 1.00 87.56 93 SER A O 1
ATOM 710 N N . ARG A 1 94 ? -1.217 -2.456 -13.137 1.00 88.81 94 ARG A N 1
ATOM 711 C CA . ARG A 1 94 ? -1.529 -2.148 -14.546 1.00 88.81 94 ARG A CA 1
ATOM 712 C C . ARG A 1 94 ? -0.299 -1.635 -15.294 1.00 88.81 94 ARG A C 1
ATOM 714 O O . ARG A 1 94 ? -0.063 -2.068 -16.422 1.00 88.81 94 ARG A O 1
ATOM 721 N N . ASP A 1 95 ? 0.490 -0.778 -14.659 1.00 89.88 95 ASP A N 1
ATOM 722 C CA . ASP A 1 95 ? 1.711 -0.215 -15.232 1.00 89.88 95 ASP A CA 1
ATOM 723 C C . ASP A 1 95 ? 2.751 -1.309 -15.474 1.00 89.88 95 ASP A C 1
ATOM 725 O O . ASP A 1 95 ? 3.340 -1.351 -16.549 1.00 89.88 95 ASP A O 1
ATOM 729 N N . PHE A 1 96 ? 2.886 -2.284 -14.568 1.00 88.00 96 PHE A N 1
ATOM 730 C CA . PHE A 1 96 ? 3.713 -3.470 -14.797 1.00 88.00 96 PHE A CA 1
ATOM 731 C C . PHE A 1 96 ? 3.264 -4.279 -16.019 1.00 88.00 96 PHE A C 1
ATOM 733 O O . PHE A 1 96 ? 4.111 -4.675 -16.818 1.00 88.00 96 PHE A O 1
ATOM 740 N N . LYS A 1 97 ? 1.955 -4.498 -16.216 1.00 86.19 97 LYS A N 1
ATOM 741 C CA . LYS A 1 97 ? 1.450 -5.190 -17.422 1.00 86.19 97 LYS A CA 1
ATOM 742 C C . LYS A 1 97 ? 1.804 -4.428 -18.696 1.00 86.19 97 LYS A C 1
ATOM 744 O O . LYS A 1 97 ? 2.233 -5.036 -19.672 1.00 86.19 97 LYS A O 1
ATOM 749 N N . ARG A 1 98 ? 1.643 -3.102 -18.694 1.00 87.69 98 ARG A N 1
ATOM 750 C CA . ARG A 1 98 ? 2.012 -2.246 -19.835 1.00 87.69 98 ARG A CA 1
ATOM 751 C C . ARG A 1 98 ? 3.513 -2.289 -20.093 1.00 87.69 98 ARG A C 1
ATOM 753 O O . ARG A 1 98 ? 3.935 -2.521 -21.220 1.00 87.69 98 ARG A O 1
ATOM 760 N N . LEU A 1 99 ? 4.305 -2.164 -19.034 1.00 85.62 99 LEU A N 1
ATOM 761 C CA . LEU A 1 99 ? 5.758 -2.190 -19.085 1.00 85.62 99 LEU A CA 1
ATOM 762 C C . LEU A 1 99 ? 6.270 -3.513 -19.678 1.00 85.62 99 LEU A C 1
ATOM 764 O O . LEU A 1 99 ? 7.152 -3.499 -20.530 1.00 85.62 99 LEU A O 1
ATOM 768 N N . GLN A 1 100 ? 5.656 -4.648 -19.325 1.00 82.94 100 GLN A N 1
ATOM 769 C CA . GLN A 1 100 ? 5.962 -5.957 -19.918 1.00 82.94 100 GLN A CA 1
ATOM 770 C C . GLN A 1 100 ? 5.691 -6.021 -21.430 1.00 82.94 100 GLN A C 1
ATOM 772 O O . GLN A 1 100 ? 6.474 -6.625 -22.162 1.00 82.94 100 GLN A O 1
ATOM 777 N N . VAL A 1 101 ? 4.618 -5.387 -21.914 1.00 83.31 101 VAL A N 1
ATOM 778 C CA . VAL A 1 101 ? 4.313 -5.320 -23.355 1.00 83.31 101 VAL A CA 1
ATOM 779 C C . VAL A 1 101 ? 5.366 -4.493 -24.095 1.00 83.31 101 VAL A C 1
ATOM 781 O O . VAL A 1 101 ? 5.854 -4.926 -25.139 1.00 83.31 101 VAL A O 1
ATOM 784 N N . VAL A 1 102 ? 5.765 -3.351 -23.529 1.00 81.06 102 VAL A N 1
ATOM 785 C CA . VAL A 1 102 ? 6.811 -2.473 -24.086 1.00 81.06 102 VAL A CA 1
ATOM 786 C C . VAL A 1 102 ? 8.171 -3.190 -24.133 1.00 81.06 102 VAL A C 1
ATOM 788 O O . VAL A 1 102 ? 8.922 -3.049 -25.094 1.00 81.06 102 VAL A O 1
ATOM 791 N N . LEU A 1 103 ? 8.464 -4.037 -23.142 1.00 76.44 103 LEU A N 1
ATOM 792 C CA . LEU A 1 103 ? 9.713 -4.800 -23.013 1.00 76.44 103 LEU A CA 1
ATOM 793 C C . LEU A 1 103 ? 9.822 -6.057 -23.879 1.00 76.44 103 LEU A C 1
ATOM 795 O O . LEU A 1 103 ? 10.879 -6.696 -23.868 1.00 76.44 103 LEU A O 1
ATOM 799 N N . ARG A 1 104 ? 8.790 -6.424 -24.651 1.00 72.31 104 ARG A N 1
ATOM 800 C CA . ARG A 1 104 ? 8.823 -7.648 -25.475 1.00 72.31 104 ARG A CA 1
ATOM 801 C C . ARG A 1 104 ? 10.009 -7.665 -26.452 1.00 72.31 104 ARG A C 1
ATOM 803 O O . ARG A 1 104 ? 10.580 -8.725 -26.690 1.00 72.31 104 ARG A O 1
ATOM 810 N N . ASN A 1 105 ? 10.427 -6.483 -26.909 1.00 69.31 105 ASN A N 1
ATOM 811 C CA . ASN A 1 105 ? 11.606 -6.257 -27.754 1.00 69.31 105 ASN A CA 1
ATOM 812 C C . ASN A 1 105 ? 12.692 -5.411 -27.051 1.00 69.31 105 ASN A C 1
ATOM 814 O O . ASN A 1 105 ? 13.542 -4.837 -27.722 1.00 69.31 105 ASN A O 1
ATOM 818 N N . GLY A 1 106 ? 12.626 -5.272 -25.722 1.00 69.19 106 GLY A N 1
ATOM 819 C CA . GLY A 1 106 ? 13.531 -4.419 -24.950 1.00 69.19 106 GLY A CA 1
ATOM 820 C C . GLY A 1 106 ? 14.904 -5.048 -24.703 1.00 69.19 106 GLY A C 1
ATOM 821 O O . GLY A 1 106 ? 15.040 -6.276 -24.640 1.00 69.19 106 GLY A O 1
ATOM 822 N N . ASP A 1 107 ? 15.904 -4.190 -24.504 1.00 78.62 107 ASP A N 1
ATOM 823 C CA . ASP A 1 107 ? 17.296 -4.582 -24.271 1.00 78.62 107 ASP A CA 1
ATOM 824 C C . ASP A 1 107 ? 17.485 -5.280 -22.913 1.00 78.62 107 ASP A C 1
ATOM 826 O O . ASP A 1 107 ? 16.729 -5.071 -21.958 1.00 78.62 107 ASP A O 1
ATOM 830 N N . ARG A 1 108 ? 18.565 -6.067 -22.777 1.00 79.69 108 ARG A N 1
ATOM 831 C CA . ARG A 1 108 ? 18.923 -6.787 -21.534 1.00 79.69 108 ARG A CA 1
ATOM 832 C C . ARG A 1 108 ? 18.928 -5.876 -20.298 1.00 79.69 108 ARG A C 1
ATOM 834 O O . ARG A 1 108 ? 18.465 -6.282 -19.237 1.00 79.69 108 ARG A O 1
ATOM 841 N N . GLN A 1 109 ? 19.401 -4.638 -20.443 1.00 82.31 109 GLN A N 1
ATOM 842 C CA . GLN A 1 109 ? 19.415 -3.639 -19.368 1.00 82.31 109 GLN A CA 1
ATOM 843 C C . GLN A 1 109 ? 18.002 -3.277 -18.881 1.00 82.31 109 GLN A C 1
ATOM 845 O O . GLN A 1 109 ? 17.764 -3.215 -17.677 1.00 82.31 109 GLN A O 1
ATOM 850 N N . GLN A 1 110 ? 17.045 -3.103 -19.795 1.00 81.69 110 GLN A N 1
ATOM 851 C CA . GLN A 1 110 ? 15.660 -2.773 -19.445 1.00 81.69 110 GLN A CA 1
ATOM 852 C C . GLN A 1 110 ? 14.970 -3.949 -18.735 1.00 81.69 110 GLN A C 1
ATOM 854 O O . GLN A 1 110 ? 14.182 -3.744 -17.812 1.00 81.69 110 GLN A O 1
ATOM 859 N N . ARG A 1 111 ? 15.311 -5.190 -19.111 1.00 80.88 111 ARG A N 1
ATOM 860 C CA . ARG A 1 111 ? 14.825 -6.403 -18.429 1.00 80.88 111 ARG A CA 1
ATOM 861 C C . ARG A 1 111 ? 15.342 -6.502 -16.991 1.00 80.88 111 ARG A C 1
ATOM 863 O O . ARG A 1 111 ? 14.563 -6.793 -16.091 1.00 80.88 111 ARG A O 1
ATOM 870 N N . LEU A 1 112 ? 16.619 -6.190 -16.755 1.00 83.19 112 LEU A N 1
ATOM 871 C CA . LEU A 1 112 ? 17.184 -6.144 -15.399 1.00 83.19 112 LEU A CA 1
ATOM 872 C C . LEU A 1 112 ? 16.543 -5.043 -14.538 1.00 83.19 112 LEU A C 1
ATOM 874 O O . LEU A 1 112 ? 16.266 -5.263 -13.360 1.00 83.19 112 LEU A O 1
ATOM 878 N N . GLN A 1 113 ? 16.269 -3.870 -15.118 1.00 84.38 113 GLN A N 1
ATOM 879 C CA . GLN A 1 113 ? 15.553 -2.791 -14.426 1.00 84.38 113 GLN 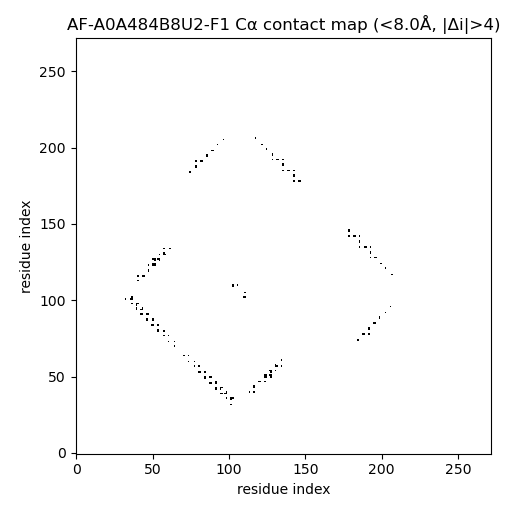A CA 1
ATOM 880 C C . GLN A 1 113 ? 14.132 -3.209 -14.030 1.00 84.38 113 GLN A C 1
ATOM 882 O O . GLN A 1 113 ? 13.706 -2.940 -12.907 1.00 84.38 113 GLN A O 1
ATOM 887 N N . LEU A 1 114 ? 13.424 -3.913 -14.919 1.00 83.94 114 LEU A N 1
ATOM 888 C CA . LEU A 1 114 ? 12.105 -4.471 -14.630 1.00 83.94 114 LEU A CA 1
ATOM 889 C C . LEU A 1 114 ? 12.145 -5.470 -13.464 1.00 83.94 114 LEU A C 1
ATOM 891 O O . LEU A 1 114 ? 11.306 -5.390 -12.572 1.00 83.94 114 LEU A O 1
ATOM 895 N N . GLU A 1 115 ? 13.102 -6.397 -13.454 1.00 82.50 115 GLU A N 1
ATOM 896 C CA . GLU A 1 115 ? 13.244 -7.368 -12.359 1.00 82.50 115 GLU A CA 1
ATOM 897 C C . GLU A 1 115 ? 13.530 -6.685 -11.020 1.00 82.50 115 GLU A C 1
ATOM 899 O O . GLU A 1 115 ? 12.898 -6.991 -10.007 1.00 82.50 115 GLU A O 1
ATOM 904 N N . ARG A 1 116 ? 14.411 -5.680 -11.021 1.00 85.50 116 ARG A N 1
ATOM 905 C CA . ARG A 1 116 ? 14.703 -4.899 -9.818 1.00 85.50 116 ARG A CA 1
ATOM 906 C C . ARG A 1 116 ? 13.454 -4.212 -9.269 1.00 85.50 116 ARG A C 1
ATOM 908 O O . ARG A 1 116 ? 13.134 -4.378 -8.096 1.00 85.50 116 ARG A O 1
ATOM 915 N N . ILE A 1 117 ? 12.731 -3.474 -10.113 1.00 87.06 117 ILE A N 1
ATOM 916 C CA . ILE A 1 117 ? 11.571 -2.700 -9.658 1.00 87.06 117 ILE A CA 1
ATOM 917 C C . ILE A 1 117 ? 10.379 -3.599 -9.285 1.00 87.06 117 ILE A C 1
ATOM 919 O O . ILE A 1 117 ? 9.610 -3.257 -8.387 1.00 87.06 117 ILE A O 1
ATOM 923 N N . LYS A 1 118 ? 10.255 -4.791 -9.892 1.00 85.62 118 LYS A N 1
ATOM 924 C CA . LYS A 1 118 ? 9.325 -5.842 -9.437 1.00 85.62 118 LYS A CA 1
ATOM 925 C C . LYS A 1 118 ? 9.664 -6.328 -8.028 1.00 85.62 118 LYS A C 1
ATOM 927 O O . LYS A 1 118 ? 8.768 -6.382 -7.188 1.00 85.62 118 LYS A O 1
ATOM 932 N N . SER A 1 119 ? 10.929 -6.668 -7.776 1.00 85.06 119 SER A N 1
ATOM 933 C CA . SER A 1 119 ? 11.398 -7.127 -6.461 1.00 85.06 119 SER A CA 1
ATOM 934 C C . SER A 1 119 ? 11.170 -6.059 -5.384 1.00 85.06 119 SER A C 1
ATOM 936 O O . SER A 1 119 ? 10.592 -6.338 -4.330 1.00 85.06 119 SER A O 1
ATOM 938 N N . ASP A 1 120 ? 11.494 -4.799 -5.692 1.00 87.31 120 ASP A N 1
ATOM 939 C CA . ASP A 1 120 ? 11.241 -3.664 -4.798 1.00 87.31 120 ASP A CA 1
ATOM 940 C C . ASP A 1 120 ? 9.742 -3.519 -4.477 1.00 87.31 120 ASP A C 1
ATOM 942 O O . ASP A 1 120 ? 9.359 -3.325 -3.317 1.00 87.31 120 ASP A O 1
ATOM 946 N N . PHE A 1 121 ? 8.873 -3.663 -5.485 1.00 87.88 121 PHE A N 1
ATOM 947 C CA . PHE A 1 121 ? 7.425 -3.615 -5.291 1.00 87.88 121 PHE A CA 1
ATOM 948 C C . PHE A 1 121 ? 6.912 -4.766 -4.420 1.00 87.88 121 PHE A C 1
ATOM 950 O O . PHE A 1 121 ? 6.107 -4.525 -3.518 1.00 87.88 121 PHE A O 1
ATOM 957 N N . GLN A 1 122 ? 7.397 -5.995 -4.634 1.00 87.19 122 GLN A N 1
ATOM 958 C CA . GLN A 1 122 ? 7.049 -7.147 -3.797 1.00 87.19 122 GLN A CA 1
ATOM 959 C C . GLN A 1 122 ? 7.397 -6.884 -2.334 1.00 87.19 122 GLN A C 1
ATOM 961 O O . GLN A 1 122 ? 6.529 -7.000 -1.469 1.00 87.19 122 GLN A O 1
ATOM 966 N N . HIS A 1 123 ? 8.631 -6.463 -2.062 1.00 87.88 123 HIS A N 1
ATOM 967 C CA . HIS A 1 123 ? 9.096 -6.201 -0.705 1.00 87.88 123 HIS A CA 1
ATOM 968 C C . HIS A 1 123 ? 8.267 -5.105 -0.009 1.00 87.88 123 HIS A C 1
ATOM 970 O O . HIS A 1 123 ? 7.854 -5.247 1.147 1.00 87.88 123 HIS A O 1
ATOM 976 N N . VAL A 1 124 ? 7.965 -4.011 -0.716 1.00 87.50 124 VAL A N 1
ATOM 977 C CA . VAL A 1 124 ? 7.130 -2.928 -0.175 1.00 87.50 124 VAL A CA 1
ATOM 978 C C . VAL A 1 124 ? 5.699 -3.397 0.095 1.00 87.50 124 VAL A C 1
ATOM 980 O O . VAL A 1 124 ? 5.131 -3.063 1.138 1.00 87.50 124 VAL A O 1
ATOM 983 N N . LEU A 1 125 ? 5.126 -4.201 -0.797 1.00 87.56 125 LEU A N 1
ATOM 984 C CA . LEU A 1 125 ? 3.766 -4.706 -0.650 1.00 87.56 125 LEU A CA 1
ATOM 985 C C . LEU A 1 125 ? 3.653 -5.743 0.482 1.00 87.56 125 LEU A C 1
ATOM 987 O O . LEU A 1 125 ? 2.652 -5.764 1.201 1.00 87.56 125 LEU A O 1
ATOM 991 N N . GLU A 1 126 ? 4.683 -6.565 0.708 1.00 87.44 126 GLU A N 1
ATOM 992 C CA . GLU A 1 126 ? 4.750 -7.481 1.856 1.00 87.44 126 GLU A CA 1
ATOM 993 C C . GLU A 1 126 ? 4.766 -6.717 3.175 1.00 87.44 126 GLU A C 1
ATOM 995 O O . GLU A 1 126 ? 3.978 -7.006 4.082 1.00 87.44 126 GLU A O 1
ATOM 1000 N N . LYS A 1 127 ? 5.613 -5.688 3.260 1.00 88.19 127 LYS A N 1
ATOM 1001 C CA . LYS A 1 127 ? 5.689 -4.809 4.426 1.00 88.19 127 LYS A CA 1
ATOM 1002 C C . LYS A 1 127 ? 4.358 -4.103 4.690 1.00 88.19 127 LYS A C 1
ATOM 1004 O O . LYS A 1 127 ? 3.906 -4.053 5.836 1.00 88.19 127 LYS A O 1
ATOM 1009 N N . TYR A 1 128 ? 3.715 -3.590 3.643 1.00 87.75 128 TYR A N 1
ATOM 1010 C CA . TYR A 1 128 ? 2.402 -2.960 3.743 1.00 87.75 128 TYR A CA 1
ATOM 1011 C C . TYR A 1 128 ? 1.336 -3.946 4.249 1.00 87.75 128 TYR A C 1
ATOM 1013 O O . TYR A 1 128 ? 0.680 -3.668 5.254 1.00 87.75 128 TYR A O 1
ATOM 1021 N N . SER A 1 129 ? 1.239 -5.142 3.654 1.00 88.62 129 SER A N 1
ATOM 1022 C CA . SER A 1 129 ? 0.290 -6.179 4.086 1.00 88.62 129 SER A CA 1
ATOM 1023 C C . SER A 1 129 ? 0.522 -6.613 5.536 1.00 88.62 129 SER A C 1
ATOM 1025 O O . SER A 1 129 ? -0.430 -6.799 6.298 1.00 88.62 129 SER A O 1
ATOM 1027 N N . ALA A 1 130 ? 1.783 -6.754 5.953 1.00 88.19 130 ALA A N 1
ATOM 1028 C CA . ALA A 1 130 ? 2.119 -7.077 7.334 1.00 88.19 130 ALA A CA 1
ATOM 1029 C C . ALA A 1 130 ? 1.629 -5.988 8.302 1.00 88.19 130 ALA A C 1
ATOM 1031 O O . ALA A 1 130 ? 1.050 -6.310 9.344 1.00 88.19 130 ALA A O 1
ATOM 1032 N N . GLN A 1 131 ? 1.809 -4.712 7.950 1.00 86.88 131 GLN A N 1
ATOM 1033 C CA . GLN A 1 131 ? 1.342 -3.594 8.768 1.00 86.88 131 GLN A CA 1
ATOM 1034 C C . GLN A 1 131 ? -0.187 -3.547 8.849 1.00 86.88 131 GLN A C 1
ATOM 1036 O O . GLN A 1 131 ? -0.745 -3.399 9.935 1.00 86.88 131 GLN A O 1
ATOM 1041 N N . GLN A 1 132 ? -0.871 -3.749 7.729 1.00 85.25 132 GLN A N 1
ATOM 1042 C CA . GLN A 1 132 ? -2.328 -3.749 7.671 1.00 85.25 132 GLN A CA 1
ATOM 1043 C C . GLN A 1 132 ? -2.939 -4.871 8.528 1.00 85.25 132 GLN A C 1
ATOM 1045 O O . GLN A 1 132 ? -3.867 -4.637 9.302 1.00 85.25 132 GLN A O 1
ATOM 1050 N N . ARG A 1 133 ? -2.357 -6.082 8.487 1.00 86.44 133 ARG A N 1
ATOM 1051 C CA . ARG A 1 133 ? -2.764 -7.211 9.348 1.00 86.44 133 ARG A CA 1
ATOM 1052 C C . ARG A 1 133 ? -2.554 -6.915 10.829 1.00 86.44 133 ARG A C 1
ATOM 1054 O O . ARG A 1 133 ? -3.388 -7.302 11.645 1.00 86.44 133 ARG A O 1
ATOM 1061 N N . ARG A 1 134 ? -1.445 -6.262 11.192 1.00 84.38 134 ARG A N 1
ATOM 1062 C CA . ARG A 1 134 ? -1.185 -5.838 12.579 1.00 84.38 134 ARG A CA 1
ATOM 1063 C C . ARG A 1 134 ? -2.242 -4.842 13.044 1.00 84.38 134 ARG A C 1
ATOM 1065 O O . ARG A 1 134 ? -2.831 -5.051 14.102 1.00 84.38 134 ARG A O 1
ATOM 1072 N N . ASN A 1 135 ? -2.532 -3.836 12.222 1.00 80.62 135 ASN A N 1
ATOM 1073 C CA . ASN A 1 135 ? -3.541 -2.825 12.521 1.00 80.62 135 ASN A CA 1
ATOM 1074 C C . ASN A 1 135 ? -4.937 -3.454 12.671 1.00 80.62 135 ASN A C 1
ATOM 1076 O O . ASN A 1 135 ? -5.591 -3.226 13.682 1.00 80.62 135 ASN A O 1
ATOM 1080 N N . SER A 1 136 ? -5.357 -4.321 11.743 1.00 83.00 136 SER A N 1
ATOM 1081 C CA . SER A 1 136 ? -6.650 -5.024 11.816 1.00 83.00 136 SER A CA 1
ATOM 1082 C C . SER A 1 136 ? -6.775 -5.901 13.073 1.00 83.00 136 SER A C 1
ATOM 1084 O O . SER A 1 136 ? -7.774 -5.819 13.791 1.00 83.00 136 SER A O 1
ATOM 1086 N N . ARG A 1 137 ? -5.740 -6.684 13.418 1.00 83.50 137 ARG A N 1
ATOM 1087 C CA . ARG A 1 137 ? -5.734 -7.509 14.644 1.00 83.50 137 ARG A CA 1
ATOM 1088 C C . ARG A 1 137 ? -5.873 -6.669 15.909 1.00 83.50 137 ARG A C 1
ATOM 1090 O O . ARG A 1 137 ? -6.627 -7.030 16.807 1.00 83.50 137 ARG A O 1
ATOM 1097 N N . ALA A 1 138 ? -5.155 -5.558 15.977 1.00 78.94 138 ALA A N 1
ATOM 1098 C CA . ALA A 1 138 ? -5.216 -4.675 17.125 1.00 78.94 138 ALA A CA 1
ATOM 1099 C C . ALA A 1 138 ? -6.558 -3.935 17.230 1.00 78.94 138 ALA A C 1
ATOM 1101 O O . ALA A 1 138 ? -7.091 -3.804 18.331 1.00 78.94 138 ALA A O 1
ATOM 1102 N N . SER A 1 139 ? -7.144 -3.515 16.104 1.00 77.44 139 SER A N 1
ATOM 1103 C CA . SER A 1 139 ? -8.495 -2.941 16.070 1.00 77.44 139 SER A CA 1
ATOM 1104 C C . SER A 1 139 ? -9.540 -3.942 16.569 1.00 77.44 139 SER A C 1
ATOM 1106 O O . SER A 1 139 ? -10.345 -3.596 17.433 1.00 77.44 139 SER A O 1
ATOM 1108 N N . ARG A 1 140 ? -9.470 -5.209 16.129 1.00 82.62 140 ARG A N 1
ATOM 1109 C CA . ARG A 1 140 ? -10.310 -6.301 16.658 1.00 82.62 140 ARG A CA 1
ATOM 1110 C C . ARG A 1 140 ? -10.144 -6.484 18.164 1.00 82.62 140 ARG A C 1
ATOM 1112 O O . ARG A 1 140 ? -11.128 -6.616 18.884 1.00 82.62 140 ARG A O 1
ATOM 1119 N N . GLN A 1 141 ? -8.906 -6.489 18.654 1.00 81.44 141 GLN A N 1
ATOM 1120 C CA . GLN A 1 141 ? -8.630 -6.653 20.081 1.00 81.44 141 GLN A CA 1
ATOM 1121 C C . GLN A 1 141 ? -9.206 -5.495 20.909 1.00 81.44 141 GLN A C 1
ATOM 1123 O O . GLN A 1 141 ? -9.802 -5.737 21.957 1.00 81.44 141 GLN A O 1
ATOM 1128 N N . SER A 1 142 ? -9.077 -4.258 20.423 1.00 77.31 142 SER A N 1
ATOM 1129 C CA . SER A 1 142 ? -9.656 -3.065 21.054 1.00 77.31 142 SER A CA 1
ATOM 1130 C C . SER A 1 142 ? -11.188 -3.127 21.101 1.00 77.31 142 SER A C 1
ATOM 1132 O O . SER A 1 142 ? -11.790 -2.880 22.147 1.00 77.31 142 SER A O 1
ATOM 1134 N N . TYR A 1 143 ? -11.826 -3.536 20.000 1.00 79.62 143 TYR A N 1
ATOM 1135 C CA . TYR A 1 143 ? -13.274 -3.743 19.948 1.00 79.62 143 TYR A CA 1
ATOM 1136 C C . TYR A 1 143 ? -13.735 -4.825 20.933 1.00 79.62 143 TYR A C 1
ATOM 1138 O O . TYR A 1 143 ? -14.606 -4.568 21.761 1.00 79.62 143 TYR A O 1
ATOM 1146 N N . ASN A 1 144 ? -13.096 -5.998 20.926 1.00 81.81 144 ASN A N 1
ATOM 1147 C CA . ASN A 1 144 ? -13.440 -7.096 21.833 1.00 81.81 144 ASN A CA 1
ATOM 1148 C C . ASN A 1 144 ? -13.274 -6.708 23.309 1.00 81.81 144 ASN A C 1
ATOM 1150 O O . ASN A 1 144 ? -14.100 -7.085 24.139 1.00 81.81 144 ASN A O 1
ATOM 1154 N N . ALA A 1 145 ? -12.237 -5.934 23.643 1.00 80.19 145 ALA A N 1
ATOM 1155 C CA . ALA A 1 145 ? -12.043 -5.417 24.995 1.00 80.19 145 ALA A CA 1
ATOM 1156 C C . ALA A 1 145 ? -13.180 -4.469 25.414 1.00 80.19 145 ALA A C 1
ATOM 1158 O O . ALA A 1 145 ? -13.671 -4.571 26.536 1.00 80.19 145 ALA A O 1
ATOM 1159 N N . ALA A 1 146 ? -13.637 -3.602 24.505 1.00 77.62 146 ALA A N 1
ATOM 1160 C CA . ALA A 1 146 ? -14.745 -2.681 24.751 1.00 77.62 146 ALA A CA 1
ATOM 1161 C C . ALA A 1 146 ? -16.103 -3.399 24.898 1.00 77.62 146 ALA A C 1
ATOM 1163 O O . ALA A 1 146 ? -16.914 -3.041 25.750 1.00 77.62 146 ALA A O 1
ATOM 1164 N N . VAL A 1 147 ? -16.339 -4.454 24.113 1.00 81.50 147 VAL A N 1
ATOM 1165 C CA . VAL A 1 147 ? -17.525 -5.314 24.266 1.00 81.50 147 VAL A CA 1
ATOM 1166 C C . VAL A 1 147 ? -17.486 -6.058 25.606 1.00 81.50 147 VAL A C 1
ATOM 1168 O O . VAL A 1 147 ? -18.496 -6.146 26.306 1.00 81.50 147 VAL A O 1
ATOM 1171 N N . ALA A 1 148 ? -16.316 -6.570 26.004 1.00 81.81 148 ALA A N 1
ATOM 1172 C CA . ALA A 1 148 ? -16.145 -7.260 27.279 1.00 81.81 148 ALA A CA 1
ATOM 1173 C C . ALA A 1 148 ? -16.343 -6.329 28.487 1.00 81.81 148 ALA A C 1
ATOM 1175 O O . ALA A 1 148 ? -16.929 -6.757 29.482 1.00 81.81 148 ALA A O 1
ATOM 1176 N N . SER A 1 149 ? -15.897 -5.068 28.412 1.00 78.94 149 SER A N 1
ATOM 1177 C CA . SER A 1 149 ? -16.175 -4.081 29.461 1.00 78.94 149 SER A CA 1
ATOM 1178 C C . SER A 1 149 ? -17.665 -3.764 29.558 1.00 78.94 149 SER A C 1
ATOM 1180 O O . SER A 1 149 ? -18.193 -3.776 30.664 1.00 78.94 149 SER A O 1
ATOM 1182 N N . GLN A 1 150 ? -18.366 -3.587 28.430 1.00 74.50 150 GLN A N 1
ATOM 1183 C CA . GLN A 1 150 ? -19.807 -3.310 28.453 1.00 74.50 150 GLN A CA 1
ATOM 1184 C C . GLN A 1 150 ? -20.608 -4.467 29.070 1.00 74.50 150 GLN A C 1
ATOM 1186 O O . GLN A 1 150 ? -21.508 -4.230 29.871 1.00 74.50 150 GLN A O 1
ATOM 1191 N N . ARG A 1 151 ? -20.257 -5.725 28.760 1.00 74.50 151 ARG A N 1
ATOM 1192 C CA . ARG A 1 151 ? -20.902 -6.897 29.383 1.00 74.50 151 ARG A CA 1
ATOM 1193 C C . ARG A 1 151 ? -20.732 -6.925 30.903 1.00 74.50 151 ARG A C 1
ATOM 1195 O O . ARG A 1 151 ? -21.679 -7.272 31.598 1.00 74.50 151 ARG A O 1
ATOM 1202 N N . LYS A 1 152 ? -19.551 -6.554 31.413 1.00 72.75 152 LYS A N 1
ATOM 1203 C CA . LYS A 1 152 ? -19.289 -6.479 32.860 1.00 72.75 152 LYS A CA 1
ATOM 1204 C C . LYS A 1 152 ? -20.101 -5.373 33.533 1.00 72.75 152 LYS A C 1
ATOM 1206 O O . LYS A 1 152 ? -20.662 -5.610 34.600 1.00 72.75 152 LYS A O 1
ATOM 1211 N N . THR A 1 153 ? -20.198 -4.202 32.902 1.00 67.06 153 THR A N 1
ATOM 1212 C CA . THR A 1 153 ? -21.029 -3.095 33.397 1.00 67.06 153 THR A CA 1
ATOM 1213 C C . THR A 1 153 ? -22.502 -3.501 33.434 1.00 67.06 153 THR A C 1
ATOM 1215 O O . THR A 1 153 ? -23.131 -3.375 34.476 1.00 67.06 153 THR A O 1
ATOM 1218 N N . ALA A 1 154 ? -23.028 -4.100 32.360 1.00 63.44 154 ALA A N 1
ATOM 1219 C CA . ALA A 1 154 ? -24.416 -4.565 32.305 1.00 63.44 154 ALA A CA 1
ATOM 1220 C C . ALA A 1 154 ? -24.752 -5.593 33.406 1.00 63.44 154 ALA A C 1
ATOM 1222 O O . ALA A 1 154 ? -25.797 -5.481 34.036 1.00 63.44 154 ALA A O 1
ATOM 1223 N N . SER A 1 155 ? -23.848 -6.541 33.700 1.00 60.91 155 SER A N 1
ATOM 1224 C CA . SER A 1 155 ? -24.047 -7.517 34.787 1.00 60.91 155 SER A CA 1
ATOM 1225 C C . SER A 1 155 ? -23.947 -6.921 36.198 1.00 60.91 155 SER A C 1
ATOM 1227 O O . SER A 1 155 ? -24.515 -7.471 37.134 1.00 60.91 155 SER A O 1
ATOM 1229 N N . SER A 1 156 ? -23.219 -5.810 36.366 1.00 57.28 156 SER A N 1
ATOM 1230 C CA . SER A 1 156 ? -23.112 -5.104 37.652 1.00 57.28 156 SER A CA 1
ATOM 1231 C C . SER A 1 156 ? -24.343 -4.235 37.923 1.00 57.28 156 SER A C 1
ATOM 1233 O O . SER A 1 156 ? -24.786 -4.141 39.063 1.00 57.28 156 SER A O 1
ATOM 1235 N N . VAL A 1 157 ? -24.913 -3.637 36.872 1.00 56.06 157 VAL A N 1
ATOM 1236 C CA . VAL A 1 157 ? -26.098 -2.763 36.937 1.00 56.06 157 VAL A CA 1
ATOM 1237 C C . VAL A 1 157 ? -27.373 -3.551 37.262 1.00 56.06 157 VAL A C 1
AT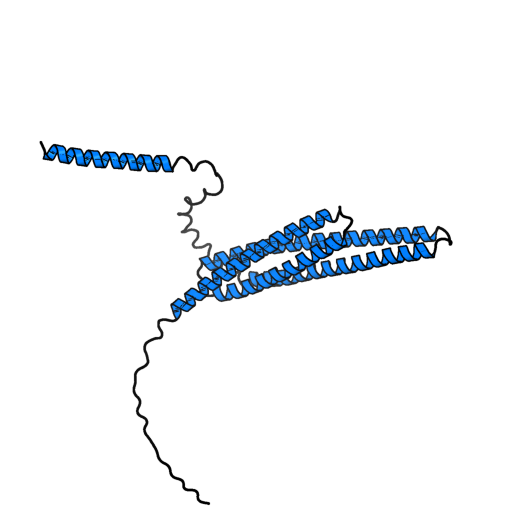OM 1239 O O . VAL A 1 157 ? -28.260 -3.037 37.933 1.00 56.06 157 VAL A O 1
ATOM 1242 N N . GLU A 1 158 ? -27.449 -4.836 36.899 1.00 54.16 158 GLU A N 1
ATOM 1243 C CA . GLU A 1 158 ? -28.580 -5.711 37.261 1.00 54.16 158 GLU A CA 1
ATOM 1244 C C . GLU A 1 158 ? -28.704 -5.950 38.787 1.00 54.16 158 GLU A C 1
ATOM 1246 O O . GLU A 1 158 ? -29.737 -6.424 39.256 1.00 54.16 158 GLU A O 1
ATOM 1251 N N . THR A 1 159 ? -27.689 -5.570 39.581 1.00 54.66 159 THR A N 1
ATOM 1252 C CA . THR A 1 159 ? -27.669 -5.753 41.046 1.00 54.66 159 THR A CA 1
ATOM 1253 C C . THR A 1 159 ? -28.027 -4.477 41.846 1.00 54.66 159 THR A C 1
ATOM 1255 O O . THR A 1 159 ? -28.338 -4.588 43.030 1.00 54.66 159 THR A O 1
ATOM 1258 N N . GLU A 1 160 ? -28.090 -3.279 41.237 1.00 54.28 160 GLU A N 1
ATOM 1259 C CA . GLU A 1 160 ? -28.421 -2.005 41.922 1.00 54.28 160 GLU A CA 1
ATOM 1260 C C . GLU A 1 160 ? -29.681 -1.302 41.345 1.00 54.28 160 GLU A C 1
ATOM 1262 O O . GLU A 1 160 ? -29.629 -0.479 40.446 1.00 54.28 160 GLU A O 1
ATOM 1267 N N . LEU A 1 161 ? -30.847 -1.651 41.907 1.00 54.78 161 LEU A N 1
ATOM 1268 C CA . LEU A 1 161 ? -32.064 -0.841 42.157 1.00 54.78 161 LEU A CA 1
ATOM 1269 C C . LEU A 1 161 ? -32.495 0.322 41.207 1.00 54.78 161 LEU A C 1
ATOM 1271 O O . LEU A 1 161 ? -32.112 1.478 41.354 1.00 54.78 161 LEU A O 1
ATOM 1275 N N . LEU A 1 162 ? -33.522 0.040 40.393 1.00 55.94 162 LEU A N 1
ATOM 1276 C CA . LEU A 1 162 ? -34.875 0.656 40.316 1.00 55.94 162 LEU A CA 1
ATOM 1277 C C . LEU A 1 162 ? -35.178 2.178 40.469 1.00 55.94 162 LEU A C 1
ATOM 1279 O O . LEU A 1 162 ? -36.365 2.503 40.496 1.00 55.94 162 LEU A O 1
ATOM 1283 N N . GLN A 1 163 ? -34.245 3.144 40.475 1.00 52.00 163 GLN A N 1
ATOM 1284 C CA . GLN A 1 163 ? -34.663 4.571 40.582 1.00 52.00 163 GLN A CA 1
ATOM 1285 C C . GLN A 1 163 ? -33.961 5.612 39.680 1.00 52.00 163 GLN A C 1
ATOM 1287 O O . GLN A 1 163 ? -34.378 6.771 39.675 1.00 52.00 163 GLN A O 1
ATOM 1292 N N . GLN A 1 164 ? -33.010 5.226 38.816 1.00 56.00 164 GLN A N 1
ATOM 1293 C CA . GLN A 1 164 ? -32.290 6.137 37.890 1.00 56.00 164 GLN A CA 1
ATOM 1294 C C . GLN A 1 164 ? -32.537 5.867 36.383 1.00 56.00 164 GLN A C 1
ATOM 1296 O O . GLN A 1 164 ? -31.819 6.329 35.493 1.00 56.00 164 GLN A O 1
ATOM 1301 N N . GLN A 1 165 ? -33.648 5.191 36.086 1.00 58.75 165 GLN A N 1
ATOM 1302 C CA . GLN A 1 165 ? -33.907 4.437 34.852 1.00 58.75 165 GLN A CA 1
ATOM 1303 C C . GLN A 1 165 ? -33.854 5.217 33.516 1.00 58.75 165 GLN A C 1
ATOM 1305 O O . GLN A 1 165 ? -33.574 4.615 32.483 1.00 58.75 165 GLN A O 1
ATOM 1310 N N . ARG A 1 166 ? -34.121 6.537 33.478 1.00 60.31 166 ARG A N 1
ATOM 1311 C CA . ARG A 1 166 ? -34.142 7.304 32.203 1.00 60.31 166 ARG A CA 1
ATOM 1312 C C . ARG A 1 166 ? -32.786 7.878 31.789 1.00 60.31 166 ARG A C 1
ATOM 1314 O O . ARG A 1 166 ? -32.509 7.934 30.593 1.00 60.31 166 ARG A O 1
ATOM 1321 N N . GLN A 1 167 ? -31.966 8.331 32.740 1.00 62.00 167 GLN A N 1
ATOM 1322 C CA . GLN A 1 167 ? -30.618 8.830 32.432 1.00 62.00 167 GLN A CA 1
ATOM 1323 C C . GLN A 1 167 ? -29.682 7.665 32.099 1.00 62.00 167 GLN A C 1
ATOM 1325 O O . GLN A 1 167 ? -28.993 7.732 31.083 1.00 62.00 167 GLN A O 1
ATOM 1330 N N . GLU A 1 168 ? -29.772 6.556 32.839 1.00 67.19 168 GLU A N 1
ATOM 1331 C CA . GLU A 1 168 ? -29.023 5.332 32.531 1.00 67.19 168 GLU A CA 1
ATOM 1332 C C . GLU A 1 168 ? -29.399 4.730 31.175 1.00 67.19 168 GLU A C 1
ATOM 1334 O O . GLU A 1 168 ? -28.517 4.355 30.408 1.00 67.19 168 GLU A O 1
ATOM 1339 N N . GLN A 1 169 ? -30.689 4.683 30.810 1.00 66.56 169 GLN A N 1
ATOM 1340 C CA . GLN A 1 169 ? -31.088 4.189 29.484 1.00 66.56 169 GLN A CA 1
ATOM 1341 C C . GLN A 1 169 ? -30.483 5.017 28.343 1.00 66.56 169 GLN A C 1
ATOM 1343 O O . GLN A 1 169 ? -30.063 4.452 27.332 1.00 66.56 169 GLN A O 1
ATOM 1348 N N . ALA A 1 170 ? -30.409 6.343 28.501 1.00 73.69 170 ALA A N 1
ATOM 1349 C CA . ALA A 1 170 ? -29.807 7.221 27.503 1.00 73.69 170 ALA A CA 1
ATOM 1350 C C . ALA A 1 170 ? -28.279 7.048 27.418 1.00 73.69 170 ALA A C 1
ATOM 1352 O O . ALA A 1 170 ? -27.705 7.168 26.334 1.00 73.69 170 ALA A O 1
ATOM 1353 N N . GLU A 1 171 ? -27.606 6.768 28.534 1.00 73.56 171 GLU A N 1
ATOM 1354 C CA . GLU A 1 171 ? -26.169 6.473 28.565 1.00 73.56 171 GLU A CA 1
ATOM 1355 C C . GLU A 1 171 ? -25.854 5.103 27.956 1.00 73.56 171 GLU A C 1
ATOM 1357 O O . GLU A 1 171 ? -25.020 5.021 27.053 1.00 73.56 171 GLU A O 1
ATOM 1362 N N . LEU A 1 172 ? -26.605 4.061 28.321 1.00 73.38 172 LEU A N 1
ATOM 1363 C CA . LEU A 1 172 ? -26.486 2.721 27.736 1.00 73.38 172 LEU A CA 1
ATOM 1364 C C . LEU A 1 172 ? -26.725 2.730 26.220 1.00 73.38 172 LEU A C 1
ATOM 1366 O O . LEU A 1 172 ? -25.986 2.091 25.468 1.00 73.38 172 LEU A O 1
ATOM 1370 N N . GLN A 1 173 ? -27.716 3.492 25.740 1.00 74.31 173 GLN A N 1
ATOM 1371 C CA . GLN A 1 173 ? -27.943 3.673 24.302 1.00 74.31 173 GLN A CA 1
ATOM 1372 C C . GLN A 1 173 ? -26.771 4.376 23.610 1.00 74.31 173 GLN A C 1
ATOM 1374 O O . GLN A 1 173 ? -26.388 3.980 22.508 1.00 74.31 173 GLN A O 1
ATOM 1379 N N . ARG A 1 174 ? -26.166 5.397 24.234 1.00 75.94 174 ARG A N 1
ATOM 1380 C CA . ARG A 1 174 ? -24.972 6.059 23.680 1.00 75.94 174 ARG A CA 1
ATOM 1381 C C . ARG A 1 174 ? -23.783 5.106 23.598 1.00 75.94 174 ARG A C 1
ATOM 1383 O O . ARG A 1 174 ? -23.118 5.077 22.563 1.00 75.94 174 ARG A O 1
ATOM 1390 N N . GLU A 1 175 ? -23.535 4.319 24.640 1.00 74.94 175 GLU A N 1
ATOM 1391 C CA . GLU A 1 175 ? -22.459 3.323 24.641 1.00 74.94 175 GLU A CA 1
ATOM 1392 C C . GLU A 1 175 ? -22.676 2.238 23.583 1.00 74.94 175 GLU A C 1
ATOM 1394 O O . GLU A 1 175 ? -21.747 1.885 22.853 1.00 74.94 175 GLU A O 1
ATOM 1399 N N . HIS A 1 176 ? -23.910 1.745 23.445 1.00 77.94 176 HIS A N 1
ATOM 1400 C CA . HIS A 1 176 ? -24.262 0.768 22.419 1.00 77.94 176 HIS A CA 1
ATOM 1401 C C . HIS A 1 176 ? -24.043 1.318 21.002 1.00 77.94 176 HIS A C 1
ATOM 1403 O O . HIS A 1 176 ? -23.413 0.660 20.173 1.00 77.94 176 HIS A O 1
ATOM 1409 N N . ASN A 1 177 ? -24.476 2.554 20.738 1.00 79.25 177 ASN A N 1
ATOM 1410 C CA . ASN A 1 177 ? -24.256 3.217 19.451 1.00 79.25 177 ASN A CA 1
ATOM 1411 C C . ASN A 1 177 ? -22.762 3.395 19.139 1.00 79.25 177 ASN A C 1
ATOM 1413 O O . ASN A 1 177 ? -22.338 3.214 17.998 1.00 79.25 177 ASN A O 1
ATOM 1417 N N . LEU A 1 178 ? -21.948 3.708 20.150 1.00 79.56 178 LEU A N 1
ATOM 1418 C CA . LEU A 1 178 ? -20.499 3.824 20.001 1.00 79.56 178 LEU A CA 1
ATOM 1419 C C . LEU A 1 178 ? -19.849 2.472 19.667 1.00 79.56 178 LEU A C 1
ATOM 1421 O O . LEU A 1 178 ? -18.920 2.417 18.861 1.00 79.56 178 LEU A O 1
ATOM 1425 N N . LEU A 1 179 ? -20.335 1.374 20.247 1.00 77.56 179 LEU A N 1
ATOM 1426 C CA . LEU A 1 179 ? -19.847 0.032 19.926 1.00 77.56 179 LEU A CA 1
ATOM 1427 C C . LEU A 1 179 ? -20.256 -0.433 18.530 1.00 77.56 179 LEU A C 1
ATOM 1429 O O . LEU A 1 179 ? -19.416 -0.994 17.830 1.00 77.56 179 LEU A O 1
ATOM 1433 N N . LEU A 1 180 ? -21.492 -0.164 18.103 1.00 82.12 180 LEU A N 1
ATOM 1434 C CA . LEU A 1 180 ? -21.933 -0.434 16.730 1.00 82.12 180 LEU A CA 1
ATOM 1435 C C . LEU A 1 180 ? -21.062 0.301 15.705 1.00 82.12 180 LEU A C 1
ATOM 1437 O O . LEU A 1 180 ? -20.664 -0.275 14.694 1.00 82.12 180 LEU A O 1
ATOM 1441 N N . GLU A 1 181 ? -20.714 1.554 15.986 1.00 77.06 181 GLU A N 1
ATOM 1442 C CA . GLU A 1 181 ? -19.808 2.321 15.135 1.00 77.06 181 GLU A CA 1
ATOM 1443 C C . GLU A 1 181 ? -18.411 1.690 15.072 1.00 77.06 181 GLU A C 1
ATOM 1445 O O . GLU A 1 181 ? -17.864 1.486 13.987 1.00 77.06 181 GLU A O 1
ATOM 1450 N N . ARG A 1 182 ? -17.854 1.305 16.229 1.00 77.00 182 ARG A N 1
ATOM 1451 C CA . ARG A 1 182 ? -16.560 0.609 16.279 1.00 77.00 182 ARG A CA 1
ATOM 1452 C C . ARG A 1 182 ? -16.583 -0.707 15.508 1.00 77.00 182 ARG A C 1
ATOM 1454 O O . ARG A 1 182 ? -15.583 -1.040 14.879 1.00 77.00 182 ARG A O 1
ATOM 1461 N N . GLN A 1 183 ? -17.693 -1.445 15.548 1.00 82.69 183 GLN A N 1
ATOM 1462 C CA . GLN A 1 183 ? -17.856 -2.684 14.790 1.00 82.69 183 GLN A CA 1
ATOM 1463 C C . GLN A 1 183 ? -17.752 -2.424 13.285 1.00 82.69 183 GLN A C 1
ATOM 1465 O O . GLN A 1 183 ? -16.937 -3.057 12.619 1.00 82.69 183 GLN A O 1
ATOM 1470 N N . ARG A 1 184 ? -18.507 -1.447 12.767 1.00 82.19 184 ARG A N 1
ATOM 1471 C CA . ARG A 1 184 ? -18.467 -1.077 11.341 1.00 82.19 184 ARG A CA 1
ATOM 1472 C C . ARG A 1 184 ? -17.062 -0.685 10.892 1.00 82.19 184 ARG A C 1
ATOM 1474 O O . ARG A 1 184 ? -16.616 -1.089 9.825 1.00 82.19 184 ARG A O 1
ATOM 1481 N N . GLN A 1 185 ? -16.343 0.060 11.726 1.00 74.69 185 GLN A N 1
ATOM 1482 C CA . GLN A 1 185 ? -14.970 0.472 11.430 1.00 74.69 185 GLN A CA 1
ATOM 1483 C C . GLN A 1 185 ? -14.001 -0.719 11.406 1.00 74.69 185 GLN A C 1
ATOM 1485 O O . GLN A 1 185 ? -13.091 -0.761 10.581 1.00 74.69 185 GLN A O 1
ATOM 1490 N N . VAL A 1 186 ? -14.179 -1.706 12.291 1.00 80.38 186 VAL A N 1
ATOM 1491 C CA . VAL A 1 186 ? -13.396 -2.952 12.260 1.00 80.38 186 VAL A CA 1
ATOM 1492 C C . VAL A 1 186 ? -13.692 -3.751 10.990 1.00 80.38 186 VAL A C 1
ATOM 1494 O O . VAL A 1 186 ? -12.751 -4.178 10.328 1.00 80.38 186 VAL A O 1
ATOM 1497 N N . GLU A 1 187 ? -14.963 -3.893 10.614 1.00 83.50 187 GLU A N 1
ATOM 1498 C CA . GLU A 1 187 ? -15.381 -4.583 9.386 1.00 83.50 187 GLU A CA 1
ATOM 1499 C C . GLU A 1 187 ? -14.791 -3.924 8.127 1.00 83.50 187 GLU A C 1
ATOM 1501 O O . GLU A 1 187 ? -14.268 -4.617 7.254 1.00 83.50 187 GLU A O 1
ATOM 1506 N N . GLN A 1 188 ? -14.781 -2.590 8.057 1.00 79.25 188 GLN A N 1
ATOM 1507 C CA . GLN A 1 188 ? -14.155 -1.853 6.952 1.00 79.25 188 GLN A CA 1
ATOM 1508 C C . GLN A 1 188 ? -12.642 -2.094 6.872 1.00 79.25 188 GLN A C 1
ATOM 1510 O O . GLN A 1 188 ? -12.118 -2.405 5.805 1.00 79.25 188 GLN A O 1
ATOM 1515 N N . LEU A 1 189 ? -11.930 -2.040 8.002 1.00 77.19 189 LEU A N 1
ATOM 1516 C CA . LEU A 1 189 ? -10.491 -2.329 8.028 1.00 77.19 189 LEU A CA 1
ATOM 1517 C C . LEU A 1 189 ? -10.166 -3.777 7.642 1.00 77.19 189 LEU A C 1
ATOM 1519 O O . LEU A 1 189 ? -9.069 -4.061 7.162 1.00 77.19 189 LEU A O 1
ATOM 1523 N N . GLU A 1 190 ? -11.079 -4.712 7.889 1.00 79.62 190 GLU A N 1
ATOM 1524 C CA . GLU A 1 190 ? -10.932 -6.101 7.460 1.00 79.62 190 GLU A CA 1
ATOM 1525 C C . GLU A 1 190 ? -11.131 -6.269 5.958 1.00 79.62 190 GLU A C 1
ATOM 1527 O O . GLU A 1 190 ? -10.359 -7.008 5.342 1.00 79.62 190 GLU A O 1
ATOM 1532 N N . ALA A 1 191 ? -12.107 -5.568 5.376 1.00 80.75 191 ALA A N 1
ATOM 1533 C CA . ALA A 1 191 ? -12.304 -5.528 3.931 1.00 80.75 191 ALA A CA 1
ATOM 1534 C C . ALA A 1 191 ? -11.034 -5.022 3.228 1.00 80.75 191 ALA A C 1
ATOM 1536 O O . ALA A 1 191 ? -10.493 -5.728 2.373 1.00 80.75 191 ALA A O 1
ATOM 1537 N N . ASP A 1 192 ? -10.462 -3.909 3.707 1.00 75.62 192 ASP A N 1
ATOM 1538 C CA . ASP A 1 192 ? -9.218 -3.352 3.164 1.00 75.62 192 ASP A CA 1
ATOM 1539 C C . ASP A 1 192 ? -8.072 -4.396 3.147 1.00 75.62 192 ASP A C 1
ATOM 1541 O O . ASP A 1 192 ? -7.250 -4.417 2.226 1.00 75.62 192 ASP A O 1
ATOM 1545 N N . VAL A 1 193 ? -7.978 -5.268 4.167 1.00 76.12 193 VAL A N 1
ATOM 1546 C CA . VAL A 1 193 ? -6.932 -6.315 4.285 1.00 76.12 193 VAL A CA 1
ATOM 1547 C C . VAL A 1 193 ? -7.130 -7.454 3.286 1.00 76.12 193 VAL A C 1
ATOM 1549 O O . VAL A 1 193 ? -6.151 -8.056 2.819 1.00 76.12 193 VAL A O 1
ATOM 1552 N N . VAL A 1 194 ? -8.383 -7.802 2.992 1.00 70.75 194 VAL A N 1
ATOM 1553 C CA . VAL A 1 194 ? -8.721 -8.863 2.036 1.00 70.75 194 VAL A CA 1
ATOM 1554 C C . VAL A 1 194 ? -8.300 -8.450 0.626 1.00 70.75 194 VAL A C 1
ATOM 1556 O O . VAL A 1 194 ? -7.658 -9.251 -0.065 1.00 70.75 194 VAL A O 1
ATOM 1559 N N . ASP A 1 195 ? -8.542 -7.196 0.250 1.00 75.12 195 ASP A N 1
ATOM 1560 C CA . ASP A 1 195 ? -8.233 -6.663 -1.080 1.00 75.12 195 ASP A CA 1
ATOM 1561 C C . ASP A 1 195 ? -6.735 -6.723 -1.392 1.00 75.12 195 ASP A C 1
ATOM 1563 O O . ASP A 1 195 ? -6.317 -7.267 -2.420 1.00 75.12 195 ASP A O 1
ATOM 1567 N N . VAL A 1 196 ? -5.889 -6.311 -0.444 1.00 76.25 196 VAL A N 1
ATOM 1568 C CA . VAL A 1 196 ? -4.425 -6.373 -0.598 1.00 76.25 196 VAL A CA 1
ATOM 1569 C C . VAL A 1 196 ? -3.937 -7.798 -0.826 1.00 76.25 196 VAL A C 1
ATOM 1571 O O . VAL A 1 196 ? -3.007 -8.022 -1.600 1.00 76.25 196 VAL A O 1
ATOM 1574 N N . ASN A 1 197 ? -4.547 -8.792 -0.177 1.00 77.25 197 ASN A N 1
ATOM 1575 C CA . ASN A 1 197 ? -4.164 -10.194 -0.341 1.00 77.25 197 ASN A CA 1
ATOM 1576 C C . ASN A 1 197 ? -4.500 -10.713 -1.749 1.00 77.25 197 ASN A C 1
ATOM 1578 O O . ASN A 1 197 ? -3.686 -11.411 -2.362 1.00 77.25 197 ASN A O 1
ATOM 1582 N N . ILE A 1 198 ? -5.671 -10.345 -2.275 1.00 77.81 198 ILE A N 1
ATOM 1583 C CA . ILE A 1 198 ? -6.084 -10.684 -3.641 1.00 77.81 198 ILE A CA 1
ATOM 1584 C C . ILE A 1 198 ? -5.115 -10.056 -4.646 1.00 77.81 198 ILE A C 1
ATOM 1586 O O . ILE A 1 198 ? -4.599 -10.766 -5.517 1.00 77.81 198 ILE A O 1
ATOM 1590 N N . ILE A 1 199 ? -4.793 -8.772 -4.480 1.00 73.31 199 ILE A N 1
ATOM 1591 C CA . ILE A 1 199 ? -3.862 -8.065 -5.366 1.00 73.31 199 ILE A CA 1
ATOM 1592 C C . ILE A 1 199 ? -2.453 -8.661 -5.262 1.00 73.31 199 ILE A C 1
ATOM 1594 O O . ILE A 1 199 ? -1.812 -8.919 -6.277 1.00 73.31 199 ILE A O 1
ATOM 1598 N N . MET A 1 200 ? -1.991 -9.012 -4.061 1.00 77.06 200 MET A N 1
ATOM 1599 C CA . MET A 1 200 ? -0.705 -9.688 -3.871 1.00 77.06 200 MET A CA 1
ATOM 1600 C C . MET A 1 200 ? -0.612 -11.020 -4.621 1.00 77.06 200 MET A C 1
ATOM 1602 O O . MET A 1 200 ? 0.424 -11.361 -5.191 1.00 77.06 200 MET A O 1
ATOM 1606 N N . LYS A 1 201 ? -1.694 -11.805 -4.628 1.00 82.19 201 LYS A N 1
ATOM 1607 C CA . LYS A 1 201 ? -1.760 -13.051 -5.407 1.00 82.19 201 LYS A CA 1
ATOM 1608 C C . LYS A 1 201 ? -1.750 -12.775 -6.910 1.00 82.19 201 LYS A C 1
ATOM 1610 O O . LYS A 1 201 ? -1.160 -13.543 -7.664 1.00 82.19 201 LYS A O 1
ATOM 1615 N N . GLN A 1 202 ? -2.403 -11.706 -7.362 1.00 74.75 202 GLN A N 1
ATOM 1616 C CA . GLN A 1 202 ? -2.340 -11.276 -8.761 1.00 74.75 202 GLN A CA 1
ATOM 1617 C C . GLN A 1 202 ? -0.922 -10.842 -9.151 1.00 74.75 202 GLN A C 1
ATOM 1619 O O . GLN A 1 202 ? -0.433 -11.281 -10.187 1.00 74.75 202 GLN A O 1
ATOM 1624 N N . LEU A 1 203 ? -0.233 -10.080 -8.298 1.00 74.31 203 LEU A N 1
ATOM 1625 C CA . LEU A 1 203 ? 1.153 -9.675 -8.516 1.00 74.31 203 LEU A CA 1
ATOM 1626 C C . LEU A 1 203 ? 2.100 -10.877 -8.566 1.00 74.31 203 LEU A C 1
ATOM 1628 O O . LEU A 1 203 ? 2.922 -10.972 -9.470 1.00 74.31 203 LEU A O 1
ATOM 1632 N N . ARG A 1 204 ? 1.976 -11.820 -7.626 1.00 76.56 204 ARG A N 1
ATOM 1633 C CA . ARG A 1 204 ? 2.808 -13.033 -7.619 1.00 76.56 204 ARG A CA 1
ATOM 1634 C C . ARG A 1 204 ? 2.679 -13.839 -8.907 1.00 76.56 204 ARG A C 1
ATOM 1636 O O . ARG A 1 204 ? 3.692 -14.321 -9.392 1.00 76.56 204 ARG A O 1
ATOM 1643 N N . ARG A 1 205 ? 1.476 -13.930 -9.482 1.00 77.50 205 ARG A N 1
ATOM 1644 C CA . ARG A 1 205 ? 1.265 -14.554 -10.802 1.00 77.50 205 ARG A CA 1
ATOM 1645 C C . ARG A 1 205 ? 1.968 -13.779 -11.914 1.00 77.50 205 ARG A C 1
ATOM 1647 O O . ARG A 1 205 ? 2.720 -14.353 -12.687 1.00 77.50 205 ARG A O 1
ATOM 1654 N N . LEU A 1 206 ? 1.803 -12.459 -11.910 1.00 69.81 206 LEU A N 1
ATOM 1655 C CA . LEU A 1 206 ? 2.419 -11.542 -12.872 1.00 69.81 206 LEU A CA 1
ATOM 1656 C C . LEU A 1 206 ? 3.960 -11.583 -12.845 1.00 69.81 206 LEU A C 1
ATOM 1658 O O . LEU A 1 206 ? 4.607 -11.260 -13.841 1.00 69.81 206 LEU A O 1
ATOM 1662 N N . ILE A 1 207 ? 4.540 -11.978 -11.707 1.00 65.12 207 ILE A N 1
ATOM 1663 C CA . ILE A 1 207 ? 5.983 -12.140 -11.512 1.00 65.12 207 ILE A CA 1
ATOM 1664 C C . ILE A 1 207 ? 6.443 -13.581 -11.794 1.00 65.12 207 ILE A C 1
ATOM 1666 O O . ILE A 1 207 ? 7.469 -13.748 -12.446 1.00 65.12 207 ILE A O 1
ATOM 1670 N N . SER A 1 208 ? 5.701 -14.619 -11.380 1.00 64.88 208 SER A N 1
ATOM 1671 C CA . SER A 1 208 ? 6.122 -16.018 -11.586 1.00 64.88 208 SER A CA 1
ATOM 1672 C C . SER A 1 208 ? 6.049 -16.467 -13.045 1.00 64.88 208 SER A C 1
ATOM 1674 O O . SER A 1 208 ? 6.819 -17.328 -13.450 1.00 64.88 208 SER A O 1
ATOM 1676 N N . GLU A 1 209 ? 5.160 -15.881 -13.850 1.00 59.09 209 GLU A N 1
ATOM 1677 C CA . GLU A 1 209 ? 5.039 -16.172 -15.288 1.00 59.09 209 GLU A CA 1
ATOM 1678 C C . GLU A 1 209 ? 6.283 -15.755 -16.110 1.00 59.09 209 GLU A C 1
ATOM 1680 O O . GLU A 1 209 ? 6.335 -16.014 -17.308 1.00 59.09 209 GLU A O 1
ATOM 1685 N N . GLN A 1 210 ? 7.298 -15.127 -15.497 1.00 53.34 210 GLN A N 1
ATOM 1686 C CA . GLN A 1 210 ? 8.520 -14.656 -16.173 1.00 53.34 210 GLN A CA 1
ATOM 1687 C C . GLN A 1 210 ? 9.824 -15.283 -15.653 1.00 53.34 210 GLN A C 1
ATOM 1689 O O . GLN A 1 210 ? 10.904 -14.840 -16.039 1.00 53.34 210 GLN A O 1
ATOM 1694 N N . GLY A 1 211 ? 9.740 -16.326 -14.822 1.00 51.06 211 GLY A N 1
ATOM 1695 C CA . GLY A 1 211 ? 10.889 -16.944 -14.145 1.00 51.06 211 GLY A CA 1
ATOM 1696 C C . GLY A 1 211 ? 11.879 -17.746 -15.005 1.00 51.06 211 GLY A C 1
ATOM 1697 O O . GLY A 1 211 ? 12.782 -18.332 -14.431 1.00 51.06 211 GLY A O 1
ATOM 1698 N N . ASP A 1 212 ? 11.756 -17.776 -16.337 1.00 49.44 212 ASP A N 1
ATOM 1699 C CA . ASP A 1 212 ? 12.513 -18.708 -17.204 1.00 49.44 212 ASP A CA 1
ATOM 1700 C C . ASP A 1 212 ? 13.582 -18.033 -18.099 1.00 49.44 212 ASP A C 1
ATOM 1702 O O . ASP A 1 212 ? 14.079 -18.613 -19.059 1.00 49.44 212 ASP A O 1
ATOM 1706 N N . VAL A 1 213 ? 13.933 -16.761 -17.847 1.00 50.66 213 VAL A N 1
ATOM 1707 C CA . VAL A 1 213 ? 14.882 -16.005 -18.708 1.00 50.66 213 VAL A CA 1
ATOM 1708 C C . VAL A 1 213 ? 16.193 -15.640 -17.994 1.00 50.66 213 VAL A C 1
ATOM 1710 O O . VAL A 1 213 ? 17.039 -14.950 -18.565 1.00 50.66 213 VAL A O 1
ATOM 1713 N N . VAL A 1 214 ? 16.402 -16.107 -16.758 1.00 49.34 214 VAL A N 1
ATOM 1714 C CA . VAL A 1 214 ? 17.603 -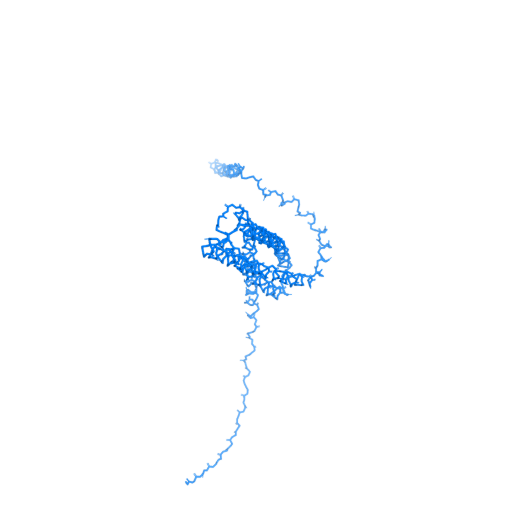15.777 -15.963 1.00 49.34 214 VAL A CA 1
ATOM 1715 C C . VAL A 1 214 ? 18.667 -16.884 -15.969 1.00 49.34 214 VAL A C 1
ATOM 1717 O O . VAL A 1 214 ? 19.837 -16.559 -15.792 1.00 49.34 214 VAL A O 1
ATOM 1720 N N . ASP A 1 215 ? 18.353 -18.129 -16.342 1.00 48.50 215 ASP A N 1
ATOM 1721 C CA . ASP A 1 215 ? 19.359 -19.214 -16.382 1.00 48.50 215 ASP A CA 1
ATOM 1722 C C . ASP A 1 215 ? 20.464 -19.014 -17.441 1.00 48.50 215 ASP A C 1
ATOM 1724 O O . ASP A 1 215 ? 21.525 -19.621 -17.365 1.00 48.50 215 ASP A O 1
ATOM 1728 N N . LYS A 1 216 ? 20.291 -18.094 -18.401 1.00 48.72 216 LYS A N 1
ATOM 1729 C CA . LYS A 1 216 ? 21.356 -17.704 -19.354 1.00 48.72 216 LYS A CA 1
ATOM 1730 C C . LYS A 1 216 ? 22.214 -16.522 -18.891 1.00 48.72 216 LYS A C 1
ATOM 1732 O O . LYS A 1 216 ? 23.018 -15.999 -19.662 1.00 48.72 216 LYS A O 1
ATOM 1737 N N . VAL A 1 217 ? 22.024 -16.048 -17.660 1.00 52.19 217 VAL A N 1
ATOM 1738 C CA . VAL A 1 217 ? 22.808 -14.947 -17.080 1.00 52.19 217 VAL A CA 1
ATOM 1739 C C . VAL A 1 217 ? 24.022 -15.453 -16.298 1.00 52.19 217 VAL A C 1
ATOM 1741 O O . VAL A 1 217 ? 24.975 -14.690 -16.169 1.00 52.19 217 VAL A O 1
ATOM 1744 N N . GL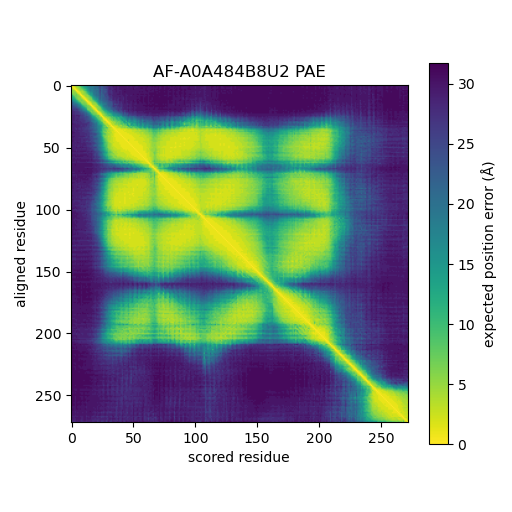U A 1 218 ? 24.061 -16.716 -15.867 1.00 49.09 218 GLU A N 1
ATOM 1745 C CA . GLU A 1 218 ? 25.229 -17.272 -15.163 1.00 49.09 218 GLU A CA 1
ATOM 1746 C C . GLU A 1 218 ? 26.395 -17.636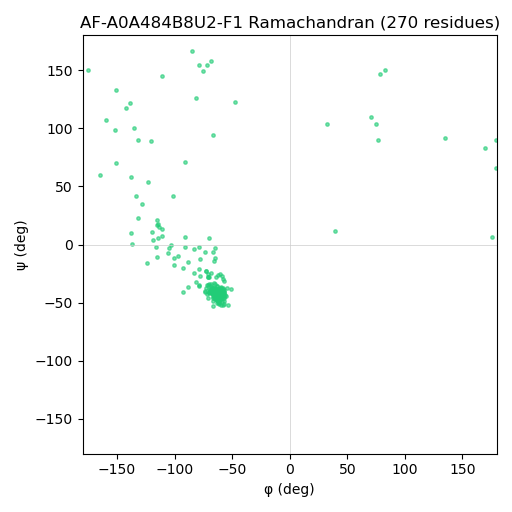 -16.105 1.00 49.09 218 GLU A C 1
ATOM 1748 O O . GLU A 1 218 ? 27.548 -17.514 -15.708 1.00 49.09 218 GLU A O 1
ATOM 1753 N N . GLU A 1 219 ? 26.141 -17.952 -17.381 1.00 49.12 219 GLU A N 1
ATOM 1754 C CA . GLU A 1 219 ? 27.190 -18.408 -18.319 1.00 49.12 219 GLU A CA 1
ATOM 1755 C C . GLU A 1 219 ? 28.080 -17.278 -18.887 1.00 49.12 219 GLU A C 1
ATOM 1757 O O . GLU A 1 219 ? 29.139 -17.539 -19.443 1.00 49.12 219 GLU A O 1
ATOM 1762 N N . LEU A 1 220 ? 27.706 -16.002 -18.718 1.00 49.81 220 LEU A N 1
ATOM 1763 C CA . LEU A 1 220 ? 28.506 -14.851 -19.190 1.00 49.81 220 LEU A CA 1
ATOM 1764 C C . LEU A 1 220 ? 28.976 -13.914 -18.068 1.00 49.81 220 LEU A C 1
ATOM 1766 O O . LEU A 1 220 ? 29.582 -12.876 -18.341 1.00 49.81 220 LEU A O 1
ATOM 1770 N N . VAL A 1 221 ? 28.710 -14.254 -16.803 1.00 48.75 221 VAL A N 1
ATOM 1771 C CA . VAL A 1 221 ? 29.306 -13.540 -15.659 1.00 48.75 221 VAL A CA 1
ATOM 1772 C C . VAL A 1 221 ? 30.747 -13.997 -15.409 1.00 48.75 221 VAL A C 1
ATOM 1774 O O . VAL A 1 221 ? 31.530 -13.202 -14.894 1.00 48.75 221 VAL A O 1
ATOM 1777 N N . ASP A 1 222 ? 31.150 -15.179 -15.885 1.00 46.31 222 ASP A N 1
ATOM 1778 C CA . ASP A 1 222 ? 32.544 -15.641 -15.783 1.00 46.31 222 ASP A CA 1
ATOM 1779 C C . ASP A 1 222 ? 33.498 -14.899 -16.749 1.00 46.31 222 ASP A C 1
ATOM 1781 O O . ASP A 1 222 ? 34.680 -14.736 -16.464 1.00 46.31 222 ASP A O 1
ATOM 1785 N N . GLU A 1 223 ? 32.986 -14.313 -17.841 1.00 44.31 223 GLU A N 1
ATOM 1786 C CA . GLU A 1 223 ? 33.799 -13.483 -18.752 1.00 44.31 223 GLU A CA 1
ATOM 1787 C C . GLU A 1 223 ? 33.846 -11.995 -18.332 1.00 44.31 223 GLU A C 1
ATOM 1789 O O . GLU A 1 223 ? 34.707 -11.237 -18.772 1.00 44.31 223 GLU A O 1
ATOM 1794 N N . SER A 1 224 ? 32.955 -11.555 -17.430 1.00 42.81 224 SER A N 1
ATOM 1795 C CA . SER A 1 224 ? 32.912 -10.166 -16.925 1.00 42.81 224 SER A CA 1
ATOM 1796 C C . SER A 1 224 ? 33.446 -9.998 -15.494 1.00 42.81 224 SER A C 1
ATOM 1798 O O . SER A 1 224 ? 33.627 -8.865 -15.041 1.00 42.81 224 SER A O 1
ATOM 1800 N N . ALA A 1 225 ? 33.756 -11.093 -14.792 1.00 42.84 225 ALA A N 1
ATOM 1801 C CA . ALA A 1 225 ? 34.390 -11.075 -13.470 1.00 42.84 225 ALA A CA 1
ATOM 1802 C C . ALA A 1 225 ? 35.842 -10.544 -13.483 1.00 42.84 225 ALA A C 1
ATOM 1804 O O . ALA A 1 225 ? 36.409 -10.292 -12.425 1.00 42.84 225 ALA A O 1
ATOM 1805 N N . VAL A 1 226 ? 36.424 -10.288 -14.661 1.00 46.16 226 VAL A N 1
ATOM 1806 C CA . VAL A 1 226 ? 37.766 -9.691 -14.812 1.00 46.16 226 VAL A CA 1
ATOM 1807 C C . VAL A 1 226 ? 37.736 -8.152 -14.901 1.00 46.16 226 VAL A C 1
ATOM 1809 O O . VAL A 1 226 ? 38.794 -7.534 -14.928 1.00 46.16 226 VAL A O 1
ATOM 1812 N N . ASN A 1 227 ? 36.567 -7.490 -14.877 1.00 47.12 227 ASN A N 1
ATOM 1813 C CA . ASN A 1 227 ? 36.515 -6.030 -15.086 1.00 47.12 227 ASN A CA 1
ATOM 1814 C C . ASN A 1 227 ? 35.676 -5.212 -14.082 1.00 47.12 227 ASN A C 1
ATOM 1816 O O . ASN A 1 227 ? 35.262 -4.095 -14.389 1.00 47.12 227 ASN A O 1
ATOM 1820 N N . VAL A 1 228 ? 35.428 -5.727 -12.869 1.00 41.94 228 VAL A N 1
ATOM 1821 C CA . VAL A 1 228 ? 34.748 -4.975 -11.786 1.00 41.94 228 VAL A CA 1
ATOM 1822 C C . VAL A 1 228 ? 35.483 -5.110 -10.442 1.00 41.94 228 VAL A C 1
ATOM 1824 O O . VAL A 1 228 ? 34.870 -5.201 -9.384 1.00 41.94 228 VAL A O 1
ATOM 1827 N N . GLU A 1 229 ? 36.815 -5.044 -10.474 1.00 40.44 229 GLU A N 1
ATOM 1828 C CA . GLU A 1 229 ? 37.625 -4.638 -9.308 1.00 40.44 229 GLU A CA 1
ATOM 1829 C C . GLU A 1 229 ? 37.694 -3.089 -9.202 1.00 40.44 229 GLU A C 1
ATOM 1831 O O . GLU A 1 229 ? 38.213 -2.536 -8.239 1.00 40.44 229 GLU A O 1
ATOM 1836 N N . GLU A 1 230 ? 37.120 -2.348 -10.165 1.00 43.19 230 GLU A N 1
ATOM 1837 C CA . GLU A 1 230 ? 37.364 -0.902 -10.336 1.00 43.19 230 GLU A CA 1
ATOM 1838 C C . GLU A 1 230 ? 36.149 0.022 -10.078 1.00 43.19 230 GLU A C 1
ATOM 1840 O O . GLU A 1 230 ? 36.170 1.197 -10.435 1.00 43.19 230 GLU A O 1
ATOM 1845 N N . GLY A 1 231 ? 35.072 -0.460 -9.439 1.00 38.84 231 GLY A N 1
ATOM 1846 C CA . GLY A 1 231 ? 33.811 0.306 -9.365 1.00 38.84 231 GLY A CA 1
ATOM 1847 C C . GLY A 1 231 ? 33.047 0.327 -8.037 1.00 38.84 231 GLY A C 1
ATOM 1848 O O . GLY A 1 231 ? 31.900 0.769 -8.026 1.00 38.84 231 GLY A O 1
ATOM 1849 N N . ARG A 1 232 ? 33.607 -0.165 -6.920 1.00 36.09 232 ARG A N 1
ATOM 1850 C CA . ARG A 1 232 ? 32.896 -0.251 -5.620 1.00 36.09 232 ARG A CA 1
ATOM 1851 C C . ARG A 1 232 ? 33.595 0.472 -4.471 1.00 36.09 232 ARG A C 1
ATOM 1853 O O . ARG A 1 232 ? 33.760 -0.080 -3.389 1.00 36.09 232 ARG A O 1
ATOM 1860 N N . ALA A 1 233 ? 33.903 1.748 -4.666 1.00 40.84 233 ALA A N 1
ATOM 1861 C CA . ALA A 1 233 ? 34.227 2.638 -3.554 1.00 40.84 233 ALA A CA 1
ATOM 1862 C C . ALA A 1 233 ? 33.565 4.008 -3.721 1.00 40.84 233 ALA A C 1
ATOM 1864 O O . ALA A 1 233 ? 34.241 5.030 -3.750 1.00 40.84 233 ALA A O 1
ATOM 1865 N N . GLU A 1 234 ? 32.234 4.054 -3.829 1.00 38.59 234 GLU A N 1
ATOM 1866 C CA . GLU A 1 234 ? 31.542 5.340 -3.703 1.00 38.59 234 GLU A CA 1
ATOM 1867 C C . GLU A 1 234 ? 30.120 5.210 -3.147 1.00 38.59 234 GLU A C 1
ATOM 1869 O O . GLU A 1 234 ? 29.132 5.465 -3.822 1.00 38.59 234 GLU A O 1
ATOM 1874 N N . LEU A 1 235 ? 30.013 4.864 -1.862 1.00 42.06 235 LEU A N 1
ATOM 1875 C CA . LEU A 1 235 ? 29.029 5.505 -0.992 1.00 42.06 235 LEU A CA 1
ATOM 1876 C C . LEU A 1 235 ? 29.675 5.773 0.370 1.00 42.06 235 LEU A C 1
ATOM 1878 O O . LEU A 1 235 ? 30.091 4.851 1.059 1.00 42.06 235 LEU A O 1
ATOM 1882 N N . GLN A 1 236 ? 29.666 7.056 0.737 1.00 43.16 236 GLN A N 1
ATOM 1883 C CA . GLN A 1 236 ? 30.007 7.626 2.043 1.00 43.16 236 GLN A CA 1
ATOM 1884 C C . GLN A 1 236 ? 31.504 7.720 2.367 1.00 43.16 236 GLN A C 1
ATOM 1886 O O . GLN A 1 236 ? 32.071 6.845 2.996 1.00 43.16 236 GLN A O 1
ATOM 1891 N N . ILE A 1 237 ? 32.110 8.857 2.008 1.00 39.88 237 ILE A N 1
ATOM 1892 C CA . ILE A 1 237 ? 32.604 9.847 2.984 1.00 39.88 237 ILE A CA 1
ATOM 1893 C C . ILE A 1 237 ? 32.551 11.217 2.288 1.00 39.88 237 ILE A C 1
ATOM 1895 O O . ILE A 1 237 ? 33.418 11.605 1.500 1.00 39.88 237 ILE A O 1
ATOM 1899 N N . SER A 1 238 ? 31.492 11.965 2.581 1.00 45.50 238 SER A N 1
ATOM 1900 C CA . SER A 1 238 ? 31.502 13.418 2.452 1.00 45.50 238 SER A CA 1
ATOM 1901 C C . SER A 1 238 ? 32.485 13.955 3.492 1.00 45.50 238 SER A C 1
ATOM 1903 O O . SER A 1 238 ? 32.090 14.072 4.639 1.00 45.50 238 SER A O 1
ATOM 1905 N N . GLU A 1 239 ? 33.752 14.184 3.110 1.00 40.50 239 GLU A N 1
ATOM 1906 C CA . GLU A 1 239 ? 34.650 15.227 3.671 1.00 40.50 239 GLU A CA 1
ATOM 1907 C C . GLU A 1 239 ? 36.105 15.235 3.142 1.00 40.50 239 GLU A C 1
ATOM 1909 O O . GLU A 1 239 ? 36.903 16.060 3.578 1.00 40.50 239 GLU A O 1
ATOM 1914 N N . VAL A 1 240 ? 36.489 14.432 2.137 1.00 46.75 240 VAL A N 1
ATOM 1915 C CA . VAL A 1 240 ? 37.883 14.454 1.606 1.00 46.75 240 VAL A CA 1
ATOM 1916 C C . VAL A 1 240 ? 37.989 14.955 0.153 1.00 46.75 240 VAL A C 1
ATOM 1918 O O . VAL A 1 240 ? 39.020 14.842 -0.504 1.00 46.75 240 VAL A O 1
ATOM 1921 N N . ARG A 1 241 ? 36.963 15.640 -0.370 1.00 43.09 241 ARG A N 1
ATOM 1922 C CA . ARG A 1 241 ? 36.976 16.204 -1.738 1.00 43.09 241 ARG A CA 1
ATOM 1923 C C . ARG A 1 241 ? 37.267 17.708 -1.789 1.00 43.09 241 ARG A C 1
ATOM 1925 O O . ARG A 1 241 ? 36.649 18.436 -2.555 1.00 43.09 241 ARG A O 1
ATOM 1932 N N . ARG A 1 242 ? 38.226 18.192 -0.987 1.00 39.19 242 ARG A N 1
ATOM 1933 C CA . ARG A 1 242 ? 38.721 19.588 -1.062 1.00 39.19 242 ARG A CA 1
ATOM 1934 C C . ARG A 1 242 ? 40.199 19.728 -1.454 1.00 39.19 242 ARG A C 1
ATOM 1936 O O . ARG A 1 242 ? 40.663 20.849 -1.636 1.00 39.19 242 ARG A O 1
ATOM 1943 N N . ASN A 1 243 ? 40.934 18.624 -1.648 1.00 46.94 243 ASN A N 1
ATOM 1944 C CA . ASN A 1 243 ? 42.383 18.682 -1.914 1.00 46.94 243 ASN A CA 1
ATOM 1945 C C . ASN A 1 243 ? 42.836 18.174 -3.302 1.00 46.94 243 ASN A C 1
ATOM 1947 O O . ASN A 1 243 ? 43.978 18.417 -3.691 1.00 46.94 243 ASN A O 1
ATOM 1951 N N . SER A 1 244 ? 41.973 17.522 -4.094 1.00 46.94 244 SER A N 1
ATOM 1952 C CA . SER A 1 244 ? 42.369 16.986 -5.412 1.00 46.94 244 SER A CA 1
ATOM 1953 C C . SER A 1 244 ? 42.435 18.056 -6.508 1.00 46.94 244 SER A C 1
ATOM 1955 O O . SER A 1 244 ? 43.344 18.021 -7.338 1.00 46.94 244 SER A O 1
ATOM 1957 N N . SER A 1 245 ? 41.557 19.064 -6.476 1.00 53.47 245 SER A N 1
ATOM 1958 C CA . SER A 1 245 ? 41.578 20.162 -7.454 1.00 53.47 245 SER A CA 1
ATOM 1959 C C . SER A 1 245 ? 42.849 21.008 -7.347 1.00 53.47 245 SER A C 1
ATOM 1961 O O . SER A 1 245 ? 43.380 21.429 -8.367 1.00 53.47 245 SER A O 1
ATOM 1963 N N . ARG A 1 246 ? 43.403 21.187 -6.137 1.00 56.91 246 ARG A N 1
ATOM 1964 C CA . ARG A 1 246 ? 44.664 21.923 -5.928 1.00 56.91 246 ARG A CA 1
ATOM 1965 C C . ARG A 1 246 ? 45.865 21.194 -6.534 1.00 56.91 246 ARG A C 1
ATOM 1967 O O . ARG A 1 246 ? 46.696 21.833 -7.163 1.00 56.91 246 ARG A O 1
ATOM 1974 N N . ARG A 1 247 ? 45.929 19.861 -6.412 1.00 57.56 247 ARG A N 1
ATOM 1975 C CA . ARG A 1 247 ? 46.991 19.045 -7.030 1.00 57.56 247 ARG A CA 1
ATOM 1976 C C . ARG A 1 247 ? 46.888 19.031 -8.558 1.00 57.56 247 ARG A C 1
ATOM 1978 O O . ARG A 1 247 ? 47.905 19.153 -9.226 1.00 57.56 247 ARG A O 1
ATOM 1985 N N . ARG A 1 248 ? 45.671 18.962 -9.110 1.00 62.72 248 ARG A N 1
ATOM 1986 C CA . ARG A 1 248 ? 45.438 19.042 -10.565 1.00 62.72 248 ARG A CA 1
ATOM 1987 C C . ARG A 1 248 ? 45.780 20.427 -11.130 1.00 62.72 248 ARG A C 1
ATOM 1989 O O . ARG A 1 248 ? 46.415 20.506 -12.174 1.00 62.72 248 ARG A O 1
ATOM 1996 N N . ILE A 1 249 ? 45.438 21.499 -10.410 1.00 67.88 249 ILE A N 1
ATOM 1997 C CA . ILE A 1 249 ? 45.819 22.873 -10.772 1.00 67.88 249 ILE A CA 1
ATOM 1998 C C . ILE A 1 249 ? 47.339 23.068 -10.684 1.00 67.88 249 ILE A C 1
ATOM 2000 O O . ILE A 1 249 ? 47.907 23.651 -11.595 1.00 67.88 249 ILE A O 1
ATOM 2004 N N . LEU A 1 250 ? 48.017 22.544 -9.654 1.00 69.44 250 LEU A N 1
ATOM 2005 C CA . LEU A 1 250 ? 49.480 22.632 -9.533 1.00 69.44 250 LEU A CA 1
ATOM 2006 C C . LEU A 1 250 ? 50.218 21.866 -10.637 1.00 69.44 250 LEU A C 1
ATOM 2008 O O . LEU A 1 250 ? 51.213 22.368 -11.150 1.00 69.44 250 LEU A O 1
ATOM 2012 N N . ILE A 1 251 ? 49.723 20.691 -11.039 1.00 74.25 251 ILE A N 1
ATOM 2013 C CA . ILE A 1 251 ? 50.290 19.937 -12.168 1.00 74.25 251 ILE A CA 1
ATOM 2014 C C . ILE A 1 251 ? 50.103 20.716 -13.478 1.00 74.25 251 ILE A C 1
ATOM 2016 O O . ILE A 1 251 ? 51.052 20.839 -14.248 1.00 74.25 251 ILE A O 1
ATOM 2020 N N . LEU A 1 252 ? 48.925 21.308 -13.708 1.00 75.75 252 LEU A N 1
ATOM 2021 C CA . LEU A 1 252 ? 48.699 22.180 -14.868 1.00 75.75 252 LEU A CA 1
ATOM 2022 C C . LEU A 1 252 ? 49.610 23.421 -14.851 1.00 75.75 252 LEU A C 1
ATOM 2024 O O . LEU A 1 252 ? 50.140 23.800 -15.893 1.00 75.75 252 LEU A O 1
ATOM 2028 N N . LEU A 1 253 ? 49.848 24.018 -13.679 1.00 78.12 253 LEU A N 1
ATOM 2029 C CA . LEU A 1 253 ? 50.750 25.163 -13.515 1.00 78.12 253 LEU A CA 1
ATOM 2030 C C . LEU A 1 253 ? 52.215 24.778 -13.791 1.00 78.12 253 LEU A C 1
ATOM 2032 O O . LEU A 1 253 ? 52.926 25.510 -14.473 1.00 78.12 253 LEU A O 1
ATOM 2036 N N . PHE A 1 254 ? 52.655 23.605 -13.329 1.00 81.25 254 PHE A N 1
ATOM 2037 C CA . PHE A 1 254 ? 54.002 23.089 -13.585 1.00 81.25 254 PHE A CA 1
ATOM 2038 C C . PHE A 1 254 ? 54.247 22.831 -15.079 1.00 81.25 254 PHE A C 1
ATOM 2040 O O . PHE A 1 254 ? 55.282 23.227 -15.614 1.00 81.25 254 PHE A O 1
ATOM 2047 N N . ILE A 1 255 ? 53.265 22.250 -15.777 1.00 85.69 255 ILE A N 1
ATOM 2048 C CA . ILE A 1 255 ? 53.328 22.052 -17.233 1.00 85.69 255 ILE A CA 1
ATOM 2049 C C . ILE A 1 255 ? 53.406 23.404 -17.958 1.00 85.69 255 ILE A C 1
ATOM 2051 O O . ILE A 1 255 ? 54.229 23.565 -18.859 1.00 85.69 255 ILE A O 1
ATOM 2055 N N . ALA A 1 256 ? 52.615 24.398 -17.542 1.00 82.38 256 ALA A N 1
ATOM 2056 C CA . ALA A 1 256 ? 52.646 25.731 -18.143 1.00 82.38 256 ALA A CA 1
ATOM 2057 C C . ALA A 1 256 ? 54.023 26.412 -18.005 1.00 82.38 256 ALA A C 1
ATOM 2059 O O . ALA A 1 256 ? 54.512 27.006 -18.965 1.00 82.38 256 ALA A O 1
ATOM 2060 N N . VAL A 1 257 ? 54.686 26.279 -16.850 1.00 87.19 257 VAL A N 1
ATOM 2061 C CA . VAL A 1 257 ? 56.034 26.836 -16.623 1.00 87.19 257 VAL A CA 1
ATOM 2062 C C . VAL A 1 257 ? 57.083 26.175 -17.523 1.00 87.19 257 VAL A C 1
ATOM 2064 O O . VAL A 1 257 ? 57.929 26.872 -18.085 1.00 87.19 257 VAL A O 1
ATOM 2067 N N . ILE A 1 258 ? 57.016 24.853 -17.716 1.00 87.31 258 ILE A N 1
ATOM 2068 C CA . ILE A 1 258 ? 57.938 24.130 -18.608 1.00 87.31 258 ILE A CA 1
ATOM 2069 C C . ILE A 1 258 ? 57.807 24.630 -20.048 1.00 87.31 258 ILE A C 1
ATOM 2071 O O . ILE A 1 258 ? 58.818 24.907 -20.693 1.00 87.31 258 ILE A O 1
ATOM 2075 N N . VAL A 1 259 ? 56.574 24.788 -20.539 1.00 88.94 259 VAL A N 1
ATOM 2076 C CA . VAL A 1 259 ? 56.324 25.262 -21.907 1.00 88.94 259 VAL A CA 1
ATOM 2077 C C . VAL A 1 259 ? 56.922 26.652 -22.114 1.00 88.94 259 VAL A C 1
ATOM 2079 O O . VAL A 1 259 ? 57.652 26.854 -23.083 1.00 88.94 259 VAL A O 1
ATOM 2082 N N . VAL A 1 260 ? 56.694 27.575 -21.172 1.00 87.56 260 VAL A N 1
ATOM 2083 C CA . VAL A 1 260 ? 57.247 28.937 -21.236 1.00 87.56 260 VAL A CA 1
ATOM 2084 C C . VAL A 1 260 ? 58.778 28.914 -21.269 1.00 87.56 260 VAL A C 1
ATOM 2086 O O . VAL A 1 260 ? 59.379 29.602 -22.098 1.00 87.56 260 VAL A O 1
ATOM 2089 N N . SER A 1 261 ? 59.406 28.087 -20.430 1.00 82.25 261 SER A N 1
ATOM 2090 C CA . SER A 1 261 ? 60.867 27.970 -20.352 1.00 82.25 261 SER A CA 1
ATOM 2091 C C . SER A 1 261 ? 61.488 27.453 -21.658 1.00 82.25 261 SER A C 1
ATOM 2093 O O . SER A 1 261 ? 62.486 27.997 -22.131 1.00 82.25 261 SER A O 1
ATOM 2095 N N . ILE A 1 262 ? 60.854 26.469 -22.309 1.00 89.38 262 ILE A N 1
ATOM 2096 C CA . ILE A 1 262 ? 61.303 25.947 -23.610 1.00 89.38 262 ILE A CA 1
ATOM 2097 C C . ILE A 1 262 ? 61.203 27.027 -24.691 1.00 89.38 262 ILE A C 1
ATOM 2099 O O . ILE A 1 262 ? 62.164 27.249 -25.427 1.00 89.38 262 ILE A O 1
ATOM 2103 N N . THR A 1 263 ? 60.075 27.739 -24.777 1.00 86.50 263 THR A N 1
ATOM 2104 C CA . THR A 1 263 ? 59.931 28.830 -25.755 1.00 86.50 263 THR A CA 1
ATOM 2105 C C . THR A 1 263 ? 60.945 29.948 -25.532 1.00 86.50 263 THR A C 1
ATOM 2107 O O . THR A 1 263 ? 61.522 30.433 -26.502 1.00 86.50 263 THR A O 1
ATOM 2110 N N . ALA A 1 264 ? 61.223 30.321 -24.281 1.00 83.62 264 ALA A N 1
ATOM 2111 C CA . ALA A 1 264 ? 62.239 31.322 -23.971 1.00 83.62 264 ALA A CA 1
ATOM 2112 C C . ALA A 1 264 ? 63.648 30.850 -24.370 1.00 83.62 264 ALA A C 1
ATOM 2114 O O . ALA A 1 264 ? 64.387 31.611 -24.988 1.00 83.62 264 ALA A O 1
ATOM 2115 N N . GLY A 1 265 ? 63.999 29.588 -24.099 1.00 84.69 265 GLY A N 1
ATOM 2116 C CA . GLY A 1 265 ? 65.285 29.008 -24.497 1.00 84.69 265 GLY A CA 1
ATOM 2117 C C . GLY A 1 265 ? 65.490 28.973 -26.014 1.00 84.69 265 GLY A C 1
ATOM 2118 O O . GLY A 1 265 ? 66.561 29.333 -26.495 1.00 84.69 265 GLY A O 1
ATOM 2119 N N . ILE A 1 266 ? 64.452 28.618 -26.779 1.00 88.06 266 ILE A N 1
ATOM 2120 C CA . ILE A 1 266 ? 64.499 28.632 -28.252 1.00 88.06 266 ILE A CA 1
ATOM 2121 C C . ILE A 1 266 ? 64.687 30.056 -28.779 1.00 88.06 266 ILE A C 1
ATOM 2123 O O . ILE A 1 266 ? 65.456 30.271 -29.715 1.00 88.06 266 ILE A O 1
ATOM 2127 N N . ILE A 1 267 ? 63.999 31.036 -28.186 1.00 87.44 267 ILE A N 1
ATOM 2128 C CA . ILE A 1 267 ? 64.153 32.442 -28.570 1.00 87.44 267 ILE A CA 1
ATOM 2129 C C . ILE A 1 267 ? 65.583 32.902 -28.278 1.00 87.44 267 ILE A C 1
ATOM 2131 O O . ILE A 1 267 ? 66.222 33.452 -29.164 1.00 87.44 267 ILE A O 1
ATOM 2135 N N . VAL A 1 268 ? 66.121 32.630 -27.089 1.00 84.25 268 VAL A N 1
ATOM 2136 C CA . VAL A 1 268 ? 67.489 33.038 -26.735 1.00 84.25 268 VAL A CA 1
ATOM 2137 C C . VAL A 1 268 ? 68.531 32.361 -27.629 1.00 84.25 268 VAL A C 1
ATOM 2139 O O . VAL A 1 268 ? 69.399 33.061 -28.130 1.00 84.25 268 VAL A O 1
ATOM 2142 N N . TRP A 1 269 ? 68.415 31.056 -27.912 1.00 84.00 269 TRP A N 1
ATOM 2143 C CA . TRP A 1 269 ? 69.298 30.368 -28.868 1.00 84.00 269 TRP A CA 1
ATOM 2144 C C . TRP A 1 269 ? 69.237 31.017 -30.249 1.00 84.00 269 TRP A C 1
ATOM 2146 O O . TRP A 1 269 ? 70.255 31.186 -30.901 1.00 84.00 269 TRP A O 1
ATOM 2156 N N . LYS A 1 270 ? 68.043 31.386 -30.718 1.00 80.56 270 LYS A N 1
ATOM 2157 C CA . LYS A 1 270 ? 67.870 32.001 -32.038 1.00 80.56 270 LYS A CA 1
ATOM 2158 C C . LYS A 1 270 ? 68.473 33.414 -32.132 1.00 80.56 270 LYS A C 1
ATOM 2160 O O . LYS A 1 270 ? 68.746 33.869 -33.240 1.00 80.56 270 LYS A O 1
ATOM 2165 N N . TYR A 1 271 ? 68.609 34.114 -31.007 1.00 71.50 271 TYR A N 1
ATOM 2166 C CA . TYR A 1 271 ? 69.092 35.498 -30.935 1.00 71.50 271 TYR A CA 1
ATOM 2167 C C . TYR A 1 271 ? 70.551 35.631 -30.459 1.00 71.50 271 TYR A C 1
ATOM 2169 O O . TYR A 1 271 ? 71.050 36.755 -30.386 1.00 71.50 271 TYR A O 1
ATOM 2177 N N . ILE A 1 272 ? 71.216 34.514 -30.156 1.00 68.06 272 ILE A N 1
ATOM 2178 C CA . ILE A 1 272 ? 72.661 34.393 -29.907 1.00 68.06 272 ILE A CA 1
ATOM 2179 C C . ILE A 1 272 ? 73.336 33.812 -31.147 1.00 68.06 272 ILE A C 1
ATOM 2181 O O . ILE A 1 272 ? 74.444 34.293 -31.466 1.00 68.06 272 ILE A O 1
#

Sequence (272 aa):
MAQTFGHSASRRQGGFAAIYSAAGSSSSLAGHSRSEFSSLYDAIGQNITAINSSSKQLEKLWKLTGKTKDLRTLQEQIHNINSETNERIESTSRDFKRLQVVLRNGDRQQRLQLERIKSDFQHVLEKYSAQQRRNSRASRQSYNAAVASQRKTASSVETELLQQQRQEQAELQREHNLLLERQRQVEQLEADVVDVNIIMKQLRRLISEQGDVVDKVEELVDESAVNVEEGRAELQISEVRRNSSRRRILILLFIAVIVVSITAGIIVWKYI

Nearest PDB structures (foldseek):
  6xns-assembly2_D  TM=6.527E-01  e=1.915E-02  synthetic construct
  6z0c-assembly4_D  TM=4.091E-01  e=6.574E-02  Escherichia coli
  4tql-assembly1_A  TM=2.662E-01  e=1.282E-01  synthetic construct
  4tql-assembly2_B  TM=2.612E-01  e=3.072E-01  synthetic construct

Foldseek 3Di:
DDDDDDDDDDDDDDDDDDPDDPPPPPVVVVVVLVVLLVVLLVLLVVLLVLLLVLLVVLVVLLVCCVPDPCVPVSLVVNLVSLVVNLVSLVVSLVSLVVSVVSCPVPDPVSVVSSLVSLVSSLVSLVSSLVSLVVSLVVLVVVLVVLVVVLVVVVVVVVVDDDDPPPVVVVVNVVSVVVSVVSVVSSVSSVVSSVSSVVSSVVSVVSVVVPPPPCVVVVVCVVVVVVPPVPPPDDDDDPDPPPCPVVVVVVVVVVVVVVVVVVVVVVVVVVVD

pLDDT: mean 70.62, std 16.87, range [35.28, 92.56]

Secondary structure (DSSP, 8-state):
----------------------SSSHHHHHHHHHHHHHHHHHHHHHHHHHHHHHHHHHHHHHHHHTT-S-HHHHHHHHHHHHHHHHHHHHHHHHHHHHHHHHGGG--HHHHHHHHHHHHHHHHHHHHHHHHHHHHHHHHHHHHHHHHHHHHHHHHHHTTS-SS-HHHHHHHHHHHHHHHHHHHHHHHHHHHHHHHHHHHHHHHHHHHHTTTTSSTTSSTTTTTTTTS-SSS---S--TTSTTSHHHHHHHHHHHHHHHHHHHHHHHHHHHH-

Mean predicted aligned error: 18.33 Å